Protein AF-A0A4V0YDF9-F1 (afdb_monomer)

Structure (mmCIF, N/CA/C/O backbone):
data_AF-A0A4V0YDF9-F1
#
_entry.id   AF-A0A4V0YDF9-F1
#
loop_
_atom_site.group_PDB
_atom_site.id
_atom_site.type_symbol
_atom_site.label_atom_id
_atom_site.label_alt_id
_atom_site.label_comp_id
_atom_site.label_asym_id
_atom_site.label_entity_id
_atom_site.label_seq_id
_atom_site.pdbx_PDB_ins_code
_atom_site.Cartn_x
_atom_site.Cartn_y
_atom_site.Cartn_z
_atom_site.occupancy
_atom_site.B_iso_or_equiv
_atom_site.auth_seq_id
_atom_site.auth_comp_id
_atom_site.auth_asym_id
_atom_site.auth_atom_id
_atom_site.pdbx_PDB_model_num
ATOM 1 N N . MET A 1 1 ? 5.593 -81.868 -46.118 1.00 45.75 1 MET A N 1
ATOM 2 C CA . MET A 1 1 ? 6.109 -80.521 -46.458 1.00 45.75 1 MET A CA 1
ATOM 3 C C . MET A 1 1 ? 5.433 -79.469 -45.565 1.00 45.75 1 MET A C 1
ATOM 5 O O . MET A 1 1 ? 4.626 -78.677 -46.017 1.00 45.75 1 MET A O 1
ATOM 9 N N . LYS A 1 2 ? 5.669 -79.544 -44.246 1.00 41.69 2 LYS A N 1
ATOM 10 C CA . LYS A 1 2 ? 4.949 -78.780 -43.198 1.00 41.69 2 LYS A CA 1
ATOM 11 C C . LYS A 1 2 ? 5.905 -78.122 -42.184 1.00 41.69 2 LYS A C 1
ATOM 13 O O . LYS A 1 2 ? 5.476 -77.666 -41.134 1.00 41.69 2 LYS A O 1
ATOM 18 N N . ILE A 1 3 ? 7.203 -78.079 -42.502 1.00 39.56 3 ILE A N 1
ATOM 19 C CA . ILE A 1 3 ? 8.271 -77.626 -41.590 1.00 39.56 3 ILE A CA 1
ATOM 20 C C . ILE A 1 3 ? 8.795 -76.225 -41.972 1.00 39.56 3 ILE A C 1
ATOM 22 O O . ILE A 1 3 ? 9.290 -75.508 -41.114 1.00 39.56 3 ILE A O 1
ATOM 26 N N . VAL A 1 4 ? 8.578 -75.758 -43.209 1.00 45.81 4 VAL A N 1
ATOM 27 C CA . VAL A 1 4 ? 9.052 -74.431 -43.665 1.00 45.81 4 VAL A CA 1
ATOM 28 C C . VAL A 1 4 ? 8.085 -73.288 -43.298 1.00 45.81 4 VAL A C 1
ATOM 30 O O . VAL A 1 4 ? 8.519 -72.169 -43.055 1.00 45.81 4 VAL A O 1
ATOM 33 N N . ALA A 1 5 ? 6.785 -73.564 -43.143 1.00 45.28 5 ALA A N 1
ATOM 34 C CA . ALA A 1 5 ? 5.787 -72.541 -42.797 1.00 45.28 5 ALA A CA 1
ATOM 35 C C . ALA A 1 5 ? 5.785 -72.140 -41.306 1.00 45.28 5 ALA A C 1
ATOM 37 O O . ALA A 1 5 ? 5.270 -71.083 -40.958 1.00 45.28 5 ALA A O 1
ATOM 38 N N . ARG A 1 6 ? 6.368 -72.954 -40.410 1.00 41.28 6 ARG A N 1
ATOM 39 C CA . ARG A 1 6 ? 6.375 -72.680 -38.959 1.00 41.28 6 ARG A CA 1
ATOM 40 C C . ARG A 1 6 ? 7.474 -71.693 -38.542 1.00 41.28 6 ARG A C 1
ATOM 42 O O . ARG A 1 6 ? 7.285 -70.989 -37.562 1.00 41.28 6 ARG A O 1
ATOM 49 N N . GLY A 1 7 ? 8.571 -71.607 -39.305 1.00 44.81 7 GLY A N 1
ATOM 50 C CA . GLY A 1 7 ? 9.709 -70.718 -39.019 1.00 44.81 7 GLY A CA 1
ATOM 51 C C . GLY A 1 7 ? 9.513 -69.258 -39.448 1.00 44.81 7 GLY A C 1
ATOM 52 O O . GLY A 1 7 ? 10.100 -68.359 -38.852 1.00 44.81 7 GLY A O 1
ATOM 53 N N . GLN A 1 8 ? 8.659 -68.991 -40.445 1.00 48.81 8 GLN A N 1
ATOM 54 C CA . GLN A 1 8 ? 8.366 -67.613 -40.868 1.00 48.81 8 GLN A CA 1
ATOM 55 C C . GLN A 1 8 ? 7.342 -66.916 -39.962 1.00 48.81 8 GLN A C 1
ATOM 57 O O . GLN A 1 8 ? 7.426 -65.707 -39.760 1.00 48.81 8 GLN A O 1
ATOM 62 N N . VAL A 1 9 ? 6.421 -67.675 -39.357 1.00 52.34 9 VAL A N 1
ATOM 63 C CA . VAL A 1 9 ? 5.428 -67.135 -38.412 1.00 52.34 9 VAL A CA 1
ATOM 64 C C . VAL A 1 9 ? 6.076 -66.788 -37.066 1.00 52.34 9 VAL A C 1
ATOM 66 O O . VAL A 1 9 ? 5.735 -65.768 -36.475 1.00 52.34 9 VAL A O 1
ATOM 69 N N . THR A 1 10 ? 7.065 -67.566 -36.610 1.00 55.06 10 THR A N 1
ATOM 70 C CA . THR A 1 10 ? 7.822 -67.262 -35.383 1.00 55.06 10 THR A CA 1
ATOM 71 C C . THR A 1 10 ? 8.711 -66.030 -35.543 1.00 55.06 10 THR A C 1
ATOM 73 O O . THR A 1 10 ? 8.698 -65.176 -34.667 1.00 55.06 10 THR A O 1
ATOM 76 N N . ALA A 1 11 ? 9.385 -65.857 -36.687 1.00 53.44 11 ALA A N 1
ATOM 77 C CA . ALA A 1 11 ? 10.222 -64.678 -36.937 1.00 53.44 11 ALA A CA 1
ATOM 78 C C . ALA A 1 11 ? 9.412 -63.370 -37.086 1.00 53.44 11 ALA A C 1
ATOM 80 O O . ALA A 1 11 ? 9.895 -62.297 -36.725 1.00 53.44 11 ALA A O 1
ATOM 81 N N . ALA A 1 12 ? 8.180 -63.440 -37.606 1.00 54.50 12 ALA A N 1
ATOM 82 C CA . ALA A 1 12 ? 7.286 -62.283 -37.705 1.00 54.50 12 ALA A CA 1
ATOM 83 C C . ALA A 1 12 ? 6.662 -61.906 -36.347 1.00 54.50 12 ALA A C 1
ATOM 85 O O . ALA A 1 12 ? 6.564 -60.722 -36.028 1.00 54.50 12 ALA A O 1
ATOM 86 N N . ALA A 1 13 ? 6.300 -62.899 -35.527 1.00 53.31 13 ALA A N 1
ATOM 87 C CA . ALA A 1 13 ? 5.787 -62.683 -34.174 1.00 53.31 13 ALA A CA 1
ATOM 88 C C . ALA A 1 13 ? 6.865 -62.131 -33.225 1.00 53.31 13 ALA A C 1
ATOM 90 O O . ALA A 1 13 ? 6.590 -61.238 -32.430 1.00 53.31 13 ALA A O 1
ATOM 91 N N . GLU A 1 14 ? 8.107 -62.601 -33.351 1.00 54.97 14 GLU A N 1
ATOM 92 C CA . GLU A 1 14 ? 9.237 -62.131 -32.544 1.00 54.97 14 GLU A CA 1
ATOM 93 C C . GLU A 1 14 ? 9.610 -60.678 -32.887 1.00 54.97 14 GLU A C 1
ATOM 95 O O . GLU A 1 14 ? 9.838 -59.871 -31.989 1.00 54.97 14 GLU A O 1
ATOM 100 N N . ARG A 1 15 ? 9.541 -60.286 -34.170 1.00 53.78 15 ARG A N 1
ATOM 101 C CA . ARG A 1 15 ? 9.704 -58.879 -34.586 1.00 53.78 15 ARG A CA 1
ATOM 102 C C . ARG A 1 15 ? 8.578 -57.983 -34.068 1.00 53.78 15 ARG A C 1
ATOM 104 O O . ARG A 1 15 ? 8.863 -56.890 -33.593 1.00 53.78 15 ARG A O 1
ATOM 111 N N . ALA A 1 16 ? 7.324 -58.435 -34.099 1.00 53.50 16 ALA A N 1
ATOM 112 C CA . ALA A 1 16 ? 6.196 -57.656 -33.580 1.00 53.50 16 ALA A CA 1
ATOM 113 C C . ALA A 1 16 ? 6.300 -57.424 -32.059 1.00 53.50 16 ALA A C 1
ATOM 115 O O . ALA A 1 16 ? 6.111 -56.303 -31.599 1.00 53.50 16 ALA A O 1
ATOM 116 N N . VAL A 1 17 ? 6.704 -58.444 -31.290 1.00 55.56 17 VAL A N 1
ATOM 117 C CA . VAL A 1 17 ? 6.891 -58.337 -29.830 1.00 55.56 17 VAL A CA 1
ATOM 118 C C . VAL A 1 17 ? 8.075 -57.437 -29.461 1.00 55.56 17 VAL A C 1
ATOM 120 O O . VAL A 1 17 ? 7.969 -56.671 -28.506 1.00 55.56 17 VAL A O 1
ATOM 123 N N . VAL A 1 18 ? 9.179 -57.467 -30.219 1.00 55.72 18 VAL A N 1
ATOM 124 C CA . VAL A 1 18 ? 10.308 -56.536 -30.013 1.00 55.72 18 VAL A CA 1
ATOM 125 C C . VAL A 1 18 ? 9.878 -55.093 -30.290 1.00 55.72 18 VAL A C 1
ATOM 127 O O . VAL A 1 18 ? 10.166 -54.214 -29.483 1.00 55.72 18 VAL A O 1
ATOM 130 N N . THR A 1 19 ? 9.100 -54.859 -31.351 1.00 54.47 19 THR A N 1
ATOM 131 C CA . THR A 1 19 ? 8.626 -53.506 -31.695 1.00 54.47 19 THR A CA 1
ATOM 132 C C . THR A 1 19 ? 7.633 -52.961 -30.655 1.00 54.47 19 THR A C 1
ATOM 134 O O . THR A 1 19 ? 7.666 -51.777 -30.334 1.00 54.47 19 THR A O 1
ATOM 137 N N . GLU A 1 20 ? 6.770 -53.808 -30.080 1.00 53.84 20 GLU A N 1
ATOM 138 C CA . GLU A 1 20 ? 5.829 -53.415 -29.016 1.00 53.84 20 GLU A CA 1
ATOM 139 C C . GLU A 1 20 ? 6.543 -53.172 -27.672 1.00 53.84 20 GLU A C 1
ATOM 141 O O . GLU A 1 20 ? 6.171 -52.266 -26.925 1.00 53.84 20 GLU A O 1
ATOM 146 N N . ARG A 1 21 ? 7.603 -53.941 -27.373 1.00 49.53 21 ARG A N 1
ATOM 147 C CA . ARG A 1 21 ? 8.426 -53.776 -26.165 1.00 49.53 21 ARG A CA 1
ATOM 148 C C . ARG A 1 21 ? 9.264 -52.498 -26.225 1.00 49.53 21 ARG A C 1
ATOM 150 O O . ARG A 1 21 ? 9.276 -51.761 -25.246 1.00 49.53 21 ARG A O 1
ATOM 157 N N . GLU A 1 22 ? 9.838 -52.167 -27.384 1.00 52.16 22 GLU A N 1
ATOM 158 C CA . GLU A 1 22 ? 10.494 -50.871 -27.622 1.00 52.16 22 GLU A CA 1
ATOM 1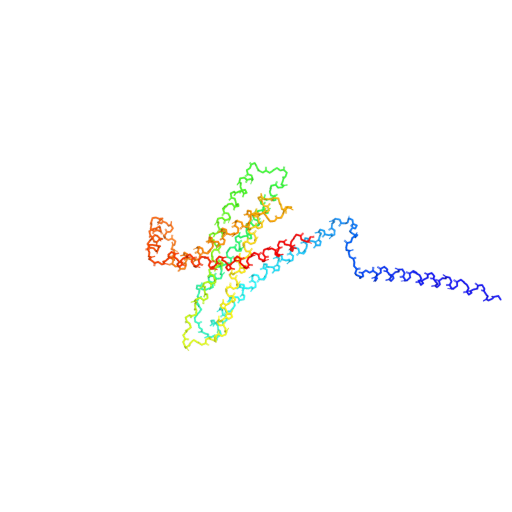59 C C . GLU A 1 22 ? 9.497 -49.702 -27.530 1.00 52.16 22 GLU A C 1
ATOM 161 O O . GLU A 1 22 ? 9.807 -48.652 -26.967 1.00 52.16 22 GLU A O 1
ATOM 166 N N . ARG A 1 23 ? 8.257 -49.887 -28.007 1.00 48.19 23 ARG A N 1
ATOM 167 C CA . ARG A 1 23 ? 7.196 -48.869 -27.908 1.00 48.19 23 ARG A CA 1
ATOM 168 C C . ARG A 1 23 ? 6.695 -48.683 -26.470 1.00 48.19 23 ARG A C 1
ATOM 170 O O . ARG A 1 23 ? 6.405 -47.558 -26.073 1.00 48.19 23 ARG A O 1
ATOM 177 N N . SER A 1 24 ? 6.633 -49.757 -25.680 1.00 42.62 24 SER A N 1
ATOM 178 C CA . SER A 1 24 ? 6.271 -49.726 -24.257 1.00 42.62 24 SER A CA 1
ATOM 179 C C . SER A 1 24 ? 7.393 -49.159 -23.379 1.00 42.62 24 SER A C 1
ATOM 181 O O . SER A 1 24 ? 7.102 -48.454 -22.415 1.00 42.62 24 SER A O 1
ATOM 183 N N . GLU A 1 25 ? 8.663 -49.416 -23.703 1.00 46.19 25 GLU A N 1
ATOM 184 C CA . GLU A 1 25 ? 9.816 -48.808 -23.023 1.00 46.19 25 GLU A CA 1
ATOM 185 C C . GLU A 1 25 ? 9.948 -47.313 -23.367 1.00 46.19 25 GLU A C 1
ATOM 187 O O . GLU A 1 25 ? 10.251 -46.515 -22.484 1.00 46.19 25 GLU A O 1
ATOM 192 N N . ALA A 1 26 ? 9.593 -46.896 -24.590 1.00 46.44 26 ALA A N 1
ATOM 193 C CA . ALA A 1 26 ? 9.522 -45.482 -24.972 1.00 46.44 26 ALA A CA 1
ATOM 194 C C . ALA A 1 26 ? 8.358 -44.709 -24.313 1.00 46.44 26 ALA A C 1
ATOM 196 O O . ALA A 1 26 ? 8.449 -43.494 -24.144 1.00 46.44 26 ALA A O 1
ATOM 197 N N . LEU A 1 27 ? 7.266 -45.389 -23.938 1.00 45.72 27 LEU A N 1
ATOM 198 C CA . LEU A 1 27 ? 6.090 -44.768 -23.306 1.00 45.72 27 LEU A CA 1
ATOM 199 C C . LEU A 1 27 ? 6.118 -44.812 -21.766 1.00 45.72 27 LEU A C 1
ATOM 201 O O . LEU A 1 27 ? 5.447 -43.995 -21.131 1.00 45.72 27 LEU A O 1
ATOM 205 N N . HIS A 1 28 ? 6.882 -45.725 -21.152 1.00 43.16 28 HIS A N 1
ATOM 206 C CA . HIS A 1 28 ? 6.908 -45.919 -19.691 1.00 43.16 28 HIS A CA 1
ATOM 207 C C . HIS A 1 28 ? 8.310 -45.928 -19.045 1.00 43.16 28 HIS A C 1
ATOM 209 O O . HIS A 1 28 ? 8.415 -46.034 -17.823 1.00 43.16 28 HIS A O 1
ATOM 215 N N . GLY A 1 29 ? 9.390 -45.740 -19.811 1.00 34.47 29 GLY A N 1
ATOM 216 C CA . GLY A 1 29 ? 10.753 -45.569 -19.297 1.00 34.47 29 GLY A CA 1
ATOM 217 C C . GLY A 1 29 ? 11.102 -44.107 -19.006 1.00 34.47 29 GLY A C 1
ATOM 218 O O . GLY A 1 29 ? 11.775 -43.460 -19.800 1.00 34.47 29 GLY A O 1
ATOM 219 N N . GLY A 1 30 ? 10.650 -43.577 -17.866 1.00 35.78 30 GLY A N 1
ATOM 220 C CA . GLY A 1 30 ? 10.979 -42.207 -17.451 1.00 35.78 30 GLY A CA 1
ATOM 221 C C . GLY A 1 30 ? 10.483 -41.824 -16.057 1.00 35.78 30 GLY A C 1
ATOM 222 O O . GLY A 1 30 ? 10.032 -40.703 -15.852 1.00 35.78 30 GLY A O 1
ATOM 223 N N . SER A 1 31 ? 10.511 -42.757 -15.105 1.00 46.56 31 SER A N 1
ATOM 224 C CA . SER A 1 31 ? 10.310 -42.469 -13.682 1.00 46.56 31 SER A CA 1
ATOM 225 C C . SER A 1 31 ? 11.678 -42.447 -12.998 1.00 46.56 31 SER A C 1
ATOM 227 O O . SER A 1 31 ? 12.393 -43.443 -13.027 1.00 46.56 31 SER A O 1
ATOM 229 N N . ASN A 1 32 ? 11.993 -41.305 -12.381 1.00 36.62 32 ASN A N 1
ATOM 230 C CA . ASN A 1 32 ? 13.190 -40.971 -11.598 1.00 36.62 32 ASN A CA 1
ATOM 231 C C . ASN A 1 32 ? 14.486 -40.699 -12.379 1.00 36.62 32 ASN A C 1
ATOM 233 O O . ASN A 1 32 ? 15.205 -41.610 -12.772 1.00 36.62 32 ASN A O 1
ATOM 237 N N . GLY A 1 33 ? 14.846 -39.413 -12.452 1.00 34.25 33 GLY A N 1
ATOM 238 C CA . GLY A 1 33 ? 16.207 -38.964 -12.749 1.00 34.25 33 GLY A CA 1
ATOM 239 C C . GLY A 1 33 ? 16.255 -37.855 -13.792 1.00 34.25 33 GLY A C 1
ATOM 240 O O . GLY A 1 33 ? 16.056 -38.120 -14.967 1.00 34.25 33 GLY A O 1
ATOM 241 N N . THR A 1 34 ? 16.523 -36.634 -13.319 1.00 33.44 34 THR A N 1
ATOM 242 C CA . THR A 1 34 ? 17.190 -35.534 -14.043 1.00 33.44 34 THR A CA 1
ATOM 243 C C . THR A 1 34 ? 16.656 -35.139 -15.433 1.00 33.44 34 THR A C 1
ATOM 245 O O . THR A 1 34 ? 16.888 -35.786 -16.451 1.00 33.44 34 THR A O 1
ATOM 248 N N . CYS A 1 35 ? 16.023 -33.959 -15.492 1.00 36.12 35 CYS A N 1
ATOM 249 C CA . CYS A 1 35 ? 15.840 -33.170 -16.715 1.00 36.12 35 CYS A CA 1
ATOM 250 C C . CYS A 1 35 ? 17.202 -32.752 -17.311 1.00 36.12 35 CYS A C 1
ATOM 252 O O . CYS A 1 35 ? 17.583 -31.596 -17.197 1.00 36.12 35 CYS A O 1
ATOM 254 N N . ASP A 1 36 ? 17.928 -33.669 -17.955 1.00 35.75 36 ASP A N 1
ATOM 255 C CA . ASP A 1 36 ? 19.234 -33.380 -18.580 1.00 35.75 36 ASP A CA 1
ATOM 256 C C . ASP A 1 36 ? 19.236 -33.517 -20.112 1.00 35.75 36 ASP A C 1
ATOM 258 O O . ASP A 1 36 ? 20.288 -33.544 -20.749 1.00 35.75 36 ASP A O 1
ATOM 262 N N . ARG A 1 37 ? 18.064 -33.555 -20.761 1.00 35.22 37 ARG A N 1
ATOM 263 C CA . ARG A 1 37 ? 17.978 -33.455 -22.231 1.00 35.22 37 ARG A CA 1
ATOM 264 C C . ARG A 1 37 ? 16.872 -32.515 -22.692 1.00 35.22 37 ARG A C 1
ATOM 266 O O . ARG A 1 37 ? 15.903 -32.925 -23.325 1.00 35.22 37 ARG A O 1
ATOM 273 N N . CYS A 1 38 ? 17.068 -31.225 -22.440 1.00 39.97 38 CYS A N 1
ATOM 274 C CA . CYS A 1 38 ? 16.453 -30.186 -23.259 1.00 39.97 38 CYS A CA 1
ATOM 275 C C . CYS A 1 38 ? 17.156 -30.158 -24.626 1.00 39.97 38 CYS A C 1
ATOM 277 O O . CYS A 1 38 ? 18.207 -29.546 -24.795 1.00 39.97 38 CYS A O 1
ATOM 279 N N . ILE A 1 39 ? 16.568 -30.834 -25.615 1.00 43.81 39 ILE A N 1
ATOM 280 C CA . ILE A 1 39 ? 16.753 -30.477 -27.029 1.00 43.81 39 ILE A CA 1
ATOM 281 C C . ILE A 1 39 ? 16.297 -29.009 -27.158 1.00 43.81 39 ILE A C 1
ATOM 283 O O . ILE A 1 39 ? 15.249 -28.684 -26.594 1.00 43.81 39 ILE A O 1
ATOM 287 N N . PRO A 1 40 ? 17.035 -28.104 -27.833 1.00 44.78 40 PRO A N 1
ATOM 288 C CA . PRO A 1 40 ? 16.756 -26.673 -27.797 1.00 44.78 40 PRO A CA 1
ATOM 289 C C . PRO A 1 40 ? 15.535 -26.343 -28.662 1.00 44.78 40 PRO A C 1
ATOM 291 O O . PRO A 1 40 ? 15.634 -25.794 -29.753 1.00 44.78 40 PRO A O 1
ATOM 294 N N . LEU A 1 41 ? 14.346 -26.649 -28.153 1.00 46.56 41 LEU A N 1
ATOM 295 C CA . LEU A 1 41 ? 13.131 -25.921 -28.480 1.00 46.56 41 LEU A CA 1
ATOM 296 C C . LEU A 1 41 ? 13.053 -24.758 -27.494 1.00 46.56 41 LEU A C 1
ATOM 298 O O . LEU A 1 41 ? 12.227 -24.761 -26.581 1.00 46.56 41 LEU A O 1
ATOM 302 N N . ASN A 1 42 ? 13.925 -23.760 -27.678 1.00 51.06 42 ASN A N 1
ATOM 303 C CA . ASN A 1 42 ? 13.970 -22.540 -26.859 1.00 51.06 42 ASN A CA 1
ATOM 304 C C . ASN A 1 42 ? 12.582 -21.875 -26.713 1.00 51.06 42 ASN A C 1
ATOM 306 O O . ASN A 1 42 ? 12.338 -21.170 -25.741 1.00 51.06 42 ASN A O 1
ATOM 310 N N . GLY A 1 43 ? 11.640 -22.150 -27.626 1.00 50.97 43 GLY A N 1
ATOM 311 C CA . GLY A 1 43 ? 10.256 -21.679 -27.551 1.00 50.97 43 GLY A CA 1
ATOM 312 C C . GLY A 1 43 ? 9.321 -22.442 -26.598 1.00 50.97 43 GLY A C 1
ATOM 313 O O . GLY A 1 43 ? 8.446 -21.814 -26.014 1.00 50.97 43 GLY A O 1
ATOM 314 N N . CYS A 1 44 ? 9.469 -23.759 -26.393 1.00 49.50 44 CYS A N 1
ATOM 315 C CA . CYS A 1 44 ? 8.521 -24.527 -25.559 1.00 49.50 44 CYS A CA 1
ATOM 316 C C . CYS A 1 44 ? 8.749 -24.308 -24.058 1.00 49.50 44 CYS A C 1
ATOM 318 O O . CYS A 1 44 ? 7.789 -24.123 -23.309 1.00 49.50 44 CYS A O 1
ATOM 320 N N . CYS A 1 45 ? 10.013 -24.275 -23.624 1.00 53.91 45 CYS A N 1
ATOM 321 C CA . CYS A 1 45 ? 10.353 -24.022 -22.223 1.00 53.91 45 CYS A CA 1
ATOM 322 C C . CYS A 1 45 ? 9.959 -22.586 -21.829 1.00 53.91 45 CYS A C 1
ATOM 324 O O . CYS A 1 45 ? 9.222 -22.398 -20.862 1.00 53.91 45 CYS A O 1
ATOM 326 N N . ALA A 1 46 ? 10.305 -21.598 -22.665 1.00 57.12 46 ALA A N 1
ATOM 327 C CA . ALA A 1 46 ? 9.957 -20.190 -22.462 1.00 57.12 46 ALA A CA 1
ATOM 328 C C . ALA A 1 46 ? 8.439 -19.906 -22.518 1.00 57.12 46 ALA A C 1
ATOM 330 O O . ALA A 1 46 ? 7.932 -19.087 -21.754 1.00 57.12 46 ALA A O 1
ATOM 331 N N . ALA A 1 47 ? 7.677 -20.599 -23.374 1.00 60.19 47 ALA A N 1
ATOM 332 C CA . ALA A 1 47 ? 6.218 -20.460 -23.402 1.00 60.19 47 ALA A CA 1
ATOM 333 C C . ALA A 1 47 ? 5.562 -21.006 -22.121 1.00 60.19 47 ALA A C 1
ATOM 335 O O . ALA A 1 47 ? 4.636 -20.394 -21.584 1.00 60.19 47 ALA A O 1
ATOM 336 N N . SER A 1 48 ? 6.064 -22.133 -21.601 1.00 61.50 48 SER A N 1
ATOM 337 C CA . SER A 1 48 ? 5.573 -22.724 -20.350 1.00 61.50 48 SER A CA 1
ATOM 338 C C . SER A 1 48 ? 5.899 -21.857 -19.124 1.00 61.50 48 SER A C 1
ATOM 340 O O . SER A 1 48 ? 5.057 -21.696 -18.240 1.00 61.50 48 SER A O 1
ATOM 342 N N . ALA A 1 49 ? 7.077 -21.232 -19.116 1.00 63.28 49 ALA A N 1
ATOM 343 C CA . ALA A 1 49 ? 7.541 -20.275 -18.119 1.00 63.28 49 ALA A CA 1
ATOM 344 C C . ALA A 1 49 ? 6.635 -19.044 -18.018 1.00 63.28 49 ALA A C 1
ATOM 346 O O . ALA A 1 49 ? 6.086 -18.723 -16.960 1.00 63.28 49 ALA A O 1
ATOM 347 N N . HIS A 1 50 ? 6.420 -18.399 -19.166 1.00 67.19 50 HIS A N 1
ATOM 348 C CA . HIS A 1 50 ? 5.624 -17.188 -19.290 1.00 67.19 50 HIS A CA 1
ATOM 349 C C . HIS A 1 50 ? 4.166 -17.422 -18.872 1.00 67.19 50 HIS A C 1
ATOM 351 O O . HIS A 1 50 ? 3.591 -16.623 -18.132 1.00 67.19 50 HIS A O 1
ATOM 357 N N . TYR A 1 51 ? 3.581 -18.556 -19.272 1.00 74.38 51 TYR A N 1
ATOM 358 C CA . TYR A 1 51 ? 2.219 -18.923 -18.881 1.00 74.38 51 TYR A CA 1
ATOM 359 C C . TYR A 1 51 ? 2.083 -19.122 -17.362 1.00 74.38 51 TYR A C 1
ATOM 361 O O . TYR A 1 51 ? 1.130 -18.636 -16.754 1.00 74.38 51 TYR A O 1
ATOM 369 N N . ARG A 1 52 ? 3.054 -19.780 -16.712 1.00 75.69 52 ARG A N 1
ATOM 370 C CA . ARG A 1 52 ? 3.038 -19.985 -15.251 1.00 75.69 52 ARG A CA 1
ATOM 371 C C . ARG A 1 52 ? 3.150 -18.668 -14.486 1.00 75.69 52 ARG A C 1
ATOM 373 O O . ARG A 1 52 ? 2.380 -18.457 -13.550 1.00 75.69 52 ARG A O 1
ATOM 380 N N . GLY A 1 53 ? 4.046 -17.774 -14.906 1.00 78.69 53 GLY A N 1
ATOM 381 C CA . GLY A 1 53 ? 4.187 -16.450 -14.296 1.00 78.69 53 GLY A CA 1
ATOM 382 C C . GLY A 1 53 ? 2.897 -15.629 -14.383 1.00 78.69 53 GLY A C 1
ATOM 383 O O . GLY A 1 53 ? 2.438 -15.084 -13.378 1.00 78.69 53 GLY A O 1
ATOM 384 N N . GLN A 1 54 ? 2.246 -15.623 -15.552 1.00 80.81 54 GLN A N 1
ATOM 385 C CA . GLN A 1 54 ? 0.957 -14.950 -15.740 1.00 80.81 54 GLN A CA 1
ATOM 386 C C . GLN A 1 54 ? -0.137 -15.508 -14.822 1.00 80.81 54 GLN A C 1
ATOM 388 O O . GLN A 1 54 ? -0.861 -14.735 -14.194 1.00 80.81 54 GLN A O 1
ATOM 393 N N . VAL A 1 55 ? -0.235 -16.835 -14.692 1.00 86.31 55 VAL A N 1
ATOM 394 C CA . VAL A 1 55 ? -1.226 -17.475 -13.813 1.00 86.31 55 VAL A CA 1
ATOM 395 C C . VAL A 1 55 ? -1.021 -17.072 -12.352 1.00 86.31 55 VAL A C 1
ATOM 397 O O . VAL A 1 55 ? -1.998 -16.769 -11.672 1.00 86.31 55 VAL A O 1
ATOM 400 N N . ILE A 1 56 ? 0.225 -17.014 -11.870 1.00 87.00 56 ILE A N 1
ATOM 401 C CA . ILE A 1 56 ? 0.529 -16.626 -10.483 1.00 87.00 56 ILE A CA 1
ATOM 402 C C . ILE A 1 56 ? 0.110 -15.178 -10.215 1.00 87.00 56 ILE A C 1
ATOM 404 O O . ILE A 1 56 ? -0.545 -14.908 -9.209 1.00 87.00 56 ILE A O 1
ATOM 408 N N . ILE A 1 57 ? 0.441 -14.254 -11.121 1.00 87.19 57 ILE A N 1
ATOM 409 C CA . ILE A 1 57 ? 0.089 -12.834 -10.973 1.00 87.19 57 ILE A CA 1
ATOM 410 C C . ILE A 1 57 ? -1.434 -12.656 -10.973 1.00 87.19 57 ILE A C 1
ATOM 412 O O . ILE A 1 57 ? -1.978 -11.971 -10.104 1.00 87.19 57 ILE A O 1
ATOM 416 N N . ILE A 1 58 ? -2.134 -13.307 -11.908 1.00 90.19 58 ILE A N 1
ATOM 417 C CA . ILE A 1 58 ? -3.599 -13.252 -11.996 1.00 90.19 58 ILE A CA 1
ATOM 418 C C . ILE A 1 58 ? -4.232 -13.838 -10.732 1.00 90.19 58 ILE A C 1
ATOM 420 O O . ILE A 1 58 ? -5.146 -13.234 -10.173 1.00 90.19 58 ILE A O 1
ATOM 424 N N . ALA A 1 59 ? -3.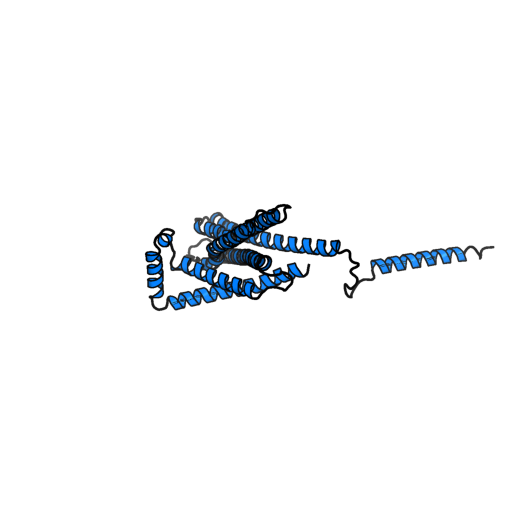735 -14.979 -10.249 1.00 91.31 59 ALA A N 1
ATOM 425 C CA . ALA A 1 59 ? -4.232 -15.611 -9.033 1.00 91.31 59 ALA A CA 1
ATOM 426 C C . ALA A 1 59 ? -4.020 -14.723 -7.797 1.00 91.31 59 ALA A C 1
ATOM 428 O O . ALA A 1 59 ? -4.942 -14.571 -6.998 1.00 91.31 59 ALA A O 1
ATOM 429 N N . ALA A 1 60 ? -2.849 -14.092 -7.658 1.00 91.19 60 ALA A N 1
ATOM 430 C CA . ALA A 1 60 ? -2.564 -13.168 -6.563 1.00 91.19 60 ALA A CA 1
ATOM 431 C C . ALA A 1 60 ? -3.502 -11.951 -6.591 1.00 91.19 60 ALA A C 1
ATOM 433 O O . ALA A 1 60 ? -4.116 -11.618 -5.577 1.00 91.19 60 ALA A O 1
ATOM 434 N N . PHE A 1 61 ? -3.678 -11.325 -7.758 1.00 93.81 61 PHE A N 1
ATOM 435 C CA . PHE A 1 61 ? -4.596 -10.196 -7.914 1.00 93.81 61 PHE A CA 1
ATOM 436 C C . PHE A 1 61 ? -6.049 -10.596 -7.622 1.00 93.81 61 PHE A C 1
ATOM 438 O O . PHE A 1 61 ? -6.742 -9.916 -6.863 1.00 93.81 61 PHE A O 1
ATOM 445 N N . ALA A 1 62 ? -6.502 -11.731 -8.163 1.00 94.62 62 ALA A N 1
ATOM 446 C CA . ALA A 1 62 ? -7.840 -12.259 -7.916 1.00 94.62 62 ALA A CA 1
ATOM 447 C C . ALA A 1 62 ? -8.070 -12.548 -6.427 1.00 94.62 62 ALA A C 1
ATOM 449 O O . ALA A 1 62 ? -9.113 -12.176 -5.894 1.00 94.62 62 ALA A O 1
ATOM 450 N N . ALA A 1 63 ? -7.094 -13.141 -5.735 1.00 94.56 63 ALA A N 1
ATOM 451 C CA . ALA A 1 63 ? -7.174 -13.396 -4.300 1.00 94.56 63 ALA A CA 1
ATOM 452 C C . ALA A 1 63 ? -7.337 -12.097 -3.495 1.00 94.56 63 ALA A C 1
ATOM 454 O O . ALA A 1 63 ? -8.186 -12.031 -2.607 1.00 94.56 63 ALA A O 1
ATOM 455 N N . VAL A 1 64 ? -6.588 -11.042 -3.836 1.00 95.31 64 VAL A N 1
ATOM 456 C CA . VAL A 1 64 ? -6.716 -9.729 -3.185 1.00 95.31 64 VAL A CA 1
ATOM 457 C C . VAL A 1 64 ? -8.092 -9.112 -3.432 1.00 95.31 64 VAL A C 1
ATOM 459 O O . VAL A 1 64 ? -8.738 -8.653 -2.488 1.00 95.31 64 VAL A O 1
ATOM 462 N N . VAL A 1 65 ? -8.585 -9.130 -4.673 1.00 95.38 65 VAL A N 1
ATOM 463 C CA . VAL A 1 65 ? -9.925 -8.614 -4.999 1.00 95.38 65 VAL A CA 1
ATOM 464 C C . VAL A 1 65 ? -11.002 -9.387 -4.238 1.00 95.38 65 VAL A C 1
ATOM 466 O O . VAL A 1 65 ? -11.851 -8.772 -3.593 1.00 95.38 65 VAL A O 1
ATOM 469 N N . LEU A 1 66 ? -10.942 -10.720 -4.246 1.00 96.12 66 LEU A N 1
ATOM 470 C CA . LEU A 1 66 ? -11.886 -11.574 -3.524 1.00 96.12 66 LEU A CA 1
ATOM 471 C C . LEU A 1 66 ? -11.866 -11.302 -2.019 1.00 96.12 66 LEU A C 1
ATOM 473 O O . LEU A 1 66 ? -12.926 -11.255 -1.403 1.00 96.12 66 LEU A O 1
ATOM 477 N N . LEU A 1 67 ? -10.692 -11.064 -1.433 1.00 95.06 67 LEU A N 1
ATOM 478 C CA . LEU A 1 67 ? -10.564 -10.753 -0.012 1.00 95.06 67 LEU A CA 1
ATOM 479 C C . LEU A 1 67 ? -11.197 -9.397 0.346 1.00 95.06 67 LEU A C 1
ATOM 481 O O . LEU A 1 67 ? -11.881 -9.293 1.363 1.00 95.06 67 LEU A O 1
ATOM 485 N N . ASN A 1 68 ? -11.045 -8.377 -0.507 1.00 95.12 68 ASN A N 1
ATOM 486 C CA . ASN A 1 68 ? -11.717 -7.081 -0.329 1.00 95.12 68 ASN A CA 1
ATOM 487 C C . ASN A 1 68 ? -13.240 -7.196 -0.501 1.00 95.12 68 ASN A C 1
ATOM 489 O O . ASN A 1 68 ? -13.995 -6.618 0.283 1.00 95.12 68 ASN A O 1
ATOM 493 N N . VAL A 1 69 ? -13.700 -7.964 -1.496 1.00 95.81 69 VAL A N 1
ATOM 494 C CA . VAL A 1 69 ? -15.130 -8.241 -1.698 1.00 95.81 69 VAL A CA 1
ATOM 495 C C . VAL A 1 69 ? -15.697 -8.975 -0.488 1.00 95.81 69 VAL A C 1
ATOM 497 O O . VAL A 1 69 ? -16.735 -8.578 0.031 1.00 95.81 69 VAL A O 1
ATOM 500 N N . TYR A 1 70 ? -14.999 -9.993 0.014 1.00 95.81 70 TYR A N 1
ATOM 501 C CA . TYR A 1 70 ? -15.412 -10.738 1.196 1.00 95.81 70 TYR A CA 1
ATOM 502 C C . TYR A 1 70 ? -15.491 -9.838 2.440 1.00 95.81 70 TYR A C 1
ATOM 504 O O . TYR A 1 70 ? -16.503 -9.862 3.140 1.00 95.81 70 TYR A O 1
ATOM 512 N N . ALA A 1 71 ? -14.502 -8.963 2.662 1.00 92.88 71 ALA A N 1
ATOM 513 C CA . ALA A 1 71 ? -14.543 -7.967 3.736 1.00 92.88 71 ALA A CA 1
ATOM 514 C C . ALA A 1 71 ? -15.777 -7.049 3.629 1.00 92.88 71 ALA A C 1
ATOM 516 O O . ALA A 1 71 ? -16.500 -6.858 4.608 1.00 92.88 71 ALA A O 1
ATOM 517 N N . ALA A 1 72 ? -16.061 -6.519 2.435 1.00 92.38 72 ALA A N 1
ATOM 518 C CA . ALA A 1 72 ? -17.223 -5.662 2.195 1.00 92.38 72 ALA A CA 1
ATOM 519 C C . ALA A 1 72 ? -18.555 -6.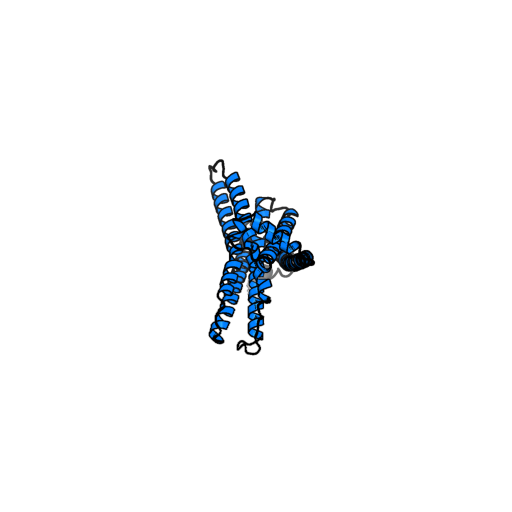407 2.393 1.00 92.38 72 ALA A C 1
ATOM 521 O O . ALA A 1 72 ? -19.489 -5.862 2.987 1.00 92.38 72 ALA A O 1
ATOM 522 N N . VAL A 1 73 ? -18.630 -7.664 1.944 1.00 93.56 73 VAL A N 1
ATOM 523 C CA . VAL A 1 73 ? -19.798 -8.533 2.127 1.00 93.56 73 VAL A CA 1
ATOM 524 C C . VAL A 1 73 ? -20.054 -8.786 3.608 1.00 93.56 73 VAL A C 1
ATOM 526 O O . VAL A 1 73 ? -21.197 -8.653 4.032 1.00 93.56 73 VAL A O 1
ATOM 529 N N . LEU A 1 74 ? -19.032 -9.074 4.421 1.00 91.56 74 LEU A N 1
ATOM 530 C CA . LEU A 1 74 ? -19.218 -9.273 5.864 1.00 91.56 74 LEU A CA 1
ATOM 531 C C . LEU A 1 74 ? -19.769 -8.017 6.555 1.00 91.56 74 LEU A C 1
ATOM 533 O O . LEU A 1 74 ? -20.700 -8.125 7.350 1.00 91.56 74 LEU A O 1
ATOM 537 N N . ILE A 1 75 ? -19.286 -6.824 6.190 1.00 89.00 75 ILE A N 1
ATOM 538 C CA . ILE A 1 75 ? -19.808 -5.552 6.724 1.00 89.00 75 ILE A CA 1
ATOM 539 C C . ILE A 1 75 ? -21.273 -5.343 6.326 1.00 89.00 75 ILE A C 1
ATOM 541 O O . ILE A 1 75 ? -22.091 -4.913 7.144 1.00 89.00 75 ILE A O 1
ATOM 545 N N . ALA A 1 76 ? -21.623 -5.642 5.073 1.00 89.62 76 ALA A N 1
ATOM 546 C CA . ALA A 1 76 ? -22.999 -5.545 4.596 1.00 89.62 76 ALA A CA 1
ATOM 547 C C . ALA A 1 76 ? -23.911 -6.568 5.290 1.00 89.62 76 ALA A C 1
ATOM 549 O O . ALA A 1 76 ? -24.989 -6.208 5.760 1.00 89.62 76 ALA A O 1
ATOM 550 N N . LEU A 1 77 ? -23.462 -7.820 5.424 1.00 90.56 77 LEU A N 1
ATOM 551 C CA . LEU A 1 77 ? -24.181 -8.878 6.132 1.00 90.56 77 LEU A CA 1
ATOM 552 C C . LEU A 1 77 ? -24.405 -8.519 7.600 1.00 90.56 77 LEU A C 1
ATOM 554 O O . LEU A 1 77 ? -25.504 -8.743 8.099 1.00 90.56 77 LEU A O 1
ATOM 558 N N . ARG A 1 78 ? -23.427 -7.893 8.269 1.00 89.12 78 ARG A N 1
ATOM 559 C CA . ARG A 1 78 ? -23.592 -7.395 9.642 1.00 89.12 78 ARG A CA 1
ATOM 560 C C . ARG A 1 78 ? -24.791 -6.460 9.754 1.00 89.12 78 ARG A C 1
ATOM 562 O O . ARG A 1 78 ? -25.637 -6.641 10.625 1.00 89.12 78 ARG A O 1
ATOM 569 N N . ALA A 1 79 ? -24.876 -5.483 8.852 1.00 87.31 79 ALA A N 1
ATOM 570 C CA . ALA A 1 79 ? -25.956 -4.503 8.842 1.00 87.31 79 ALA A CA 1
ATOM 571 C C . ALA A 1 79 ? -27.313 -5.122 8.462 1.00 87.31 79 ALA A C 1
ATOM 573 O O . ALA A 1 79 ? -28.333 -4.785 9.058 1.00 87.31 79 ALA A O 1
ATOM 574 N N . LEU A 1 80 ? -27.331 -6.046 7.496 1.00 89.00 80 LEU A N 1
ATOM 575 C CA . LEU A 1 80 ? -28.558 -6.662 6.981 1.00 89.00 80 LEU A CA 1
ATOM 576 C C . LEU A 1 80 ? -29.155 -7.700 7.940 1.00 89.00 80 LEU A C 1
ATOM 578 O O . LEU A 1 80 ? -30.352 -7.660 8.219 1.00 89.00 80 LEU A O 1
ATOM 582 N N . VAL A 1 81 ? -28.333 -8.623 8.448 1.00 90.69 81 VAL 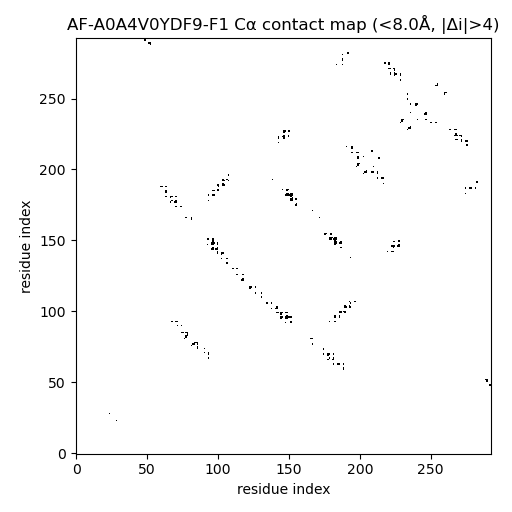A N 1
ATOM 583 C CA . VAL A 1 81 ? -28.787 -9.760 9.267 1.00 90.69 81 VAL A CA 1
ATOM 584 C C . VAL A 1 81 ? -29.175 -9.301 10.667 1.00 90.69 81 VAL A C 1
ATOM 586 O O . VAL A 1 81 ? -30.250 -9.644 11.154 1.00 90.69 81 VAL A O 1
ATOM 589 N N . TYR A 1 82 ? -28.334 -8.480 11.298 1.00 86.88 82 TYR A N 1
ATOM 590 C CA . TYR A 1 82 ? -28.542 -8.034 12.678 1.00 86.88 82 TYR A CA 1
ATOM 591 C C . TYR A 1 82 ? -29.274 -6.690 12.771 1.00 86.88 82 TYR A C 1
ATOM 593 O O . TYR A 1 82 ? -29.484 -6.182 13.869 1.00 86.88 82 TYR A O 1
ATOM 601 N N . ARG A 1 83 ? -29.682 -6.117 11.624 1.00 85.06 83 ARG A N 1
ATOM 602 C CA . ARG A 1 83 ? -30.429 -4.849 11.505 1.00 85.06 83 ARG A CA 1
ATOM 603 C C . ARG A 1 83 ? -29.783 -3.676 12.251 1.00 85.06 83 ARG A C 1
ATOM 605 O O . ARG A 1 83 ? -30.469 -2.765 12.711 1.00 85.06 83 ARG A O 1
ATOM 612 N N . VAL A 1 84 ? -28.457 -3.691 12.355 1.00 82.69 84 VAL A N 1
ATOM 613 C CA . VAL A 1 84 ? -27.669 -2.605 12.946 1.00 82.69 84 VAL A CA 1
ATOM 614 C C . VAL A 1 84 ? -27.318 -1.564 11.879 1.00 82.69 84 VAL A C 1
ATOM 616 O O . VAL A 1 84 ? -27.125 -1.917 10.711 1.00 82.69 84 VAL A O 1
ATOM 619 N N . PRO A 1 85 ? -27.218 -0.269 12.232 1.00 77.50 85 PRO A N 1
ATOM 620 C CA . PRO A 1 85 ? -26.866 0.764 11.267 1.00 77.50 85 PRO A CA 1
ATOM 621 C C . PRO A 1 85 ? -25.475 0.510 10.676 1.00 77.50 85 PRO A C 1
ATOM 623 O O . PRO A 1 85 ? -24.500 0.265 11.388 1.00 77.50 85 PRO A O 1
ATOM 626 N N . MET A 1 86 ? -25.379 0.603 9.350 1.00 71.88 86 MET A N 1
ATOM 627 C CA . MET A 1 86 ? -24.120 0.422 8.637 1.00 71.88 86 MET A CA 1
ATOM 628 C C . MET A 1 86 ? -23.186 1.615 8.871 1.00 71.88 86 MET A C 1
ATOM 630 O O . MET A 1 86 ? -23.507 2.751 8.507 1.00 71.88 86 MET A O 1
ATOM 634 N N . TYR A 1 87 ? -21.997 1.364 9.422 1.00 72.44 87 TYR A N 1
ATOM 635 C CA . TYR A 1 87 ? -20.975 2.396 9.585 1.00 72.44 87 TYR A CA 1
ATOM 636 C C . TYR A 1 87 ? -20.309 2.705 8.235 1.00 72.44 87 TYR A C 1
ATOM 638 O O . TYR A 1 87 ? -19.338 2.071 7.829 1.00 72.44 87 TYR A O 1
ATOM 646 N N . ARG A 1 88 ? -20.856 3.694 7.517 1.00 77.56 88 ARG A N 1
ATOM 647 C CA . ARG A 1 88 ? -20.409 4.108 6.172 1.00 77.56 88 ARG A CA 1
ATOM 648 C C . ARG A 1 88 ? -18.897 4.375 6.041 1.00 77.56 88 ARG A C 1
ATOM 650 O O . ARG A 1 88 ? -18.345 3.977 5.016 1.00 77.56 88 ARG A O 1
ATOM 657 N N . PRO A 1 89 ? -18.200 4.986 7.024 1.00 80.81 89 PRO A N 1
ATOM 658 C CA . PRO A 1 89 ? -16.756 5.210 6.915 1.00 80.81 89 PRO A CA 1
ATOM 659 C C . PRO A 1 89 ? -15.939 3.916 6.784 1.00 80.81 89 PRO A C 1
ATOM 661 O O . PRO A 1 89 ? -14.872 3.931 6.183 1.00 80.81 89 PRO A O 1
ATOM 664 N N . MET A 1 90 ? -16.454 2.781 7.264 1.00 78.00 90 MET A N 1
ATOM 665 C CA . MET A 1 90 ? -15.766 1.489 7.172 1.00 78.00 90 MET A CA 1
ATOM 666 C C . MET A 1 90 ? -15.655 0.987 5.728 1.00 78.00 90 MET A C 1
ATOM 668 O O . MET A 1 90 ? -14.607 0.495 5.317 1.00 78.00 90 MET A O 1
ATOM 672 N N . LEU A 1 91 ? -16.717 1.158 4.933 1.00 83.44 91 LEU A N 1
ATOM 673 C CA . LEU A 1 91 ? -16.683 0.833 3.506 1.00 83.44 91 LEU A CA 1
ATOM 674 C C . LEU A 1 91 ? -15.720 1.748 2.753 1.00 83.44 91 LEU A C 1
ATOM 676 O O . LEU A 1 91 ? -14.984 1.286 1.884 1.00 83.44 91 LEU A O 1
ATOM 680 N N . LEU A 1 92 ? -15.706 3.038 3.105 1.00 87.06 92 LEU A N 1
ATOM 681 C CA . LEU A 1 92 ? -14.769 3.988 2.517 1.00 87.06 92 LEU A CA 1
ATOM 682 C C . LEU A 1 92 ? -13.323 3.579 2.812 1.00 87.06 92 LEU A C 1
ATOM 684 O O . LEU A 1 92 ? -12.496 3.646 1.912 1.00 87.06 92 LEU A O 1
ATOM 688 N N . ASN A 1 93 ? -13.033 3.094 4.023 1.00 89.50 93 ASN A N 1
ATOM 689 C CA . ASN A 1 93 ? -11.705 2.600 4.381 1.00 89.50 93 ASN A CA 1
ATOM 690 C C . ASN A 1 93 ? -11.290 1.388 3.531 1.00 89.50 93 ASN A C 1
ATOM 692 O O . ASN A 1 93 ? -10.138 1.331 3.113 1.00 89.50 93 ASN A O 1
ATOM 696 N N . ILE A 1 94 ? -12.205 0.467 3.194 1.00 89.81 94 ILE A N 1
ATOM 697 C CA . ILE A 1 94 ? -11.903 -0.631 2.251 1.00 89.81 94 ILE A CA 1
ATOM 698 C C . ILE A 1 94 ? -11.555 -0.073 0.873 1.00 89.81 94 ILE A C 1
ATOM 700 O O . ILE A 1 94 ? -10.508 -0.409 0.324 1.00 89.81 94 ILE A O 1
ATOM 704 N N . VAL A 1 95 ? -12.395 0.809 0.326 1.00 92.25 95 VAL A N 1
ATOM 705 C CA . VAL A 1 95 ? -12.152 1.407 -0.997 1.00 92.25 95 VAL A CA 1
ATOM 706 C C . VAL A 1 95 ? -10.815 2.149 -1.013 1.00 92.25 95 VAL A C 1
ATOM 708 O O . VAL A 1 95 ? -10.010 1.959 -1.922 1.00 92.25 95 VAL A O 1
ATOM 711 N N . LEU A 1 96 ? -10.540 2.939 0.024 1.00 91.81 96 LEU A N 1
ATOM 712 C CA . LEU A 1 96 ? -9.311 3.711 0.155 1.00 91.81 96 LEU A CA 1
ATOM 713 C C . LEU A 1 96 ? -8.078 2.811 0.327 1.00 91.81 96 LEU A C 1
ATOM 715 O O . LEU A 1 96 ? -7.015 3.123 -0.204 1.00 91.81 96 LEU A O 1
ATOM 719 N N . SER A 1 97 ? -8.225 1.667 1.003 1.00 94.50 97 SER A N 1
ATOM 720 C CA . SER A 1 97 ? -7.165 0.662 1.143 1.00 94.50 97 SER A CA 1
ATOM 721 C C . SER A 1 97 ? -6.782 -0.000 -0.183 1.00 94.50 97 SER A C 1
ATOM 723 O O . SER A 1 97 ? -5.660 -0.482 -0.315 1.00 94.50 97 SER A O 1
ATOM 725 N N . PHE A 1 98 ? -7.689 -0.013 -1.167 1.00 95.50 98 PHE A N 1
ATOM 726 C CA . PHE A 1 98 ? -7.455 -0.594 -2.489 1.00 95.50 98 PHE A CA 1
ATOM 727 C C . PHE A 1 98 ? -6.815 0.404 -3.472 1.00 95.50 98 PHE A C 1
ATOM 729 O O . PHE A 1 98 ? -6.225 0.001 -4.473 1.00 95.50 98 PHE A O 1
ATOM 736 N N . VAL A 1 99 ? -6.859 1.711 -3.179 1.00 96.12 99 VAL A N 1
ATOM 737 C CA . VAL A 1 99 ? -6.268 2.763 -4.031 1.00 96.12 99 VAL A CA 1
ATOM 738 C C . VAL A 1 99 ? -4.785 2.520 -4.352 1.00 96.12 99 VAL A C 1
ATOM 740 O O . VAL A 1 99 ? -4.435 2.632 -5.526 1.00 96.12 99 VAL A O 1
ATOM 743 N N . PRO A 1 100 ? -3.903 2.133 -3.406 1.00 96.44 100 PRO A N 1
ATOM 744 C CA . PRO A 1 100 ? -2.502 1.834 -3.717 1.00 96.44 100 PRO A CA 1
ATOM 745 C C . PRO A 1 100 ? -2.335 0.725 -4.758 1.00 96.44 100 PRO A C 1
ATOM 747 O O . PRO A 1 100 ? -1.437 0.806 -5.592 1.00 96.44 100 PRO A O 1
ATOM 750 N N . VAL A 1 101 ? -3.211 -0.286 -4.749 1.00 96.62 101 VAL A N 1
ATOM 751 C CA . VAL A 1 101 ? -3.208 -1.365 -5.750 1.00 96.62 101 VAL A CA 1
ATOM 752 C C . VAL A 1 101 ? -3.560 -0.803 -7.123 1.00 96.62 101 VAL A C 1
ATOM 754 O O . VAL A 1 101 ? -2.848 -1.061 -8.089 1.00 96.62 101 VAL A O 1
ATOM 757 N N . VAL A 1 102 ? -4.609 0.020 -7.211 1.00 96.50 102 VAL A N 1
ATOM 758 C CA . VAL A 1 102 ? -5.011 0.670 -8.469 1.00 96.50 102 VAL A CA 1
ATOM 759 C C . VAL A 1 102 ? -3.893 1.562 -9.008 1.00 96.50 102 VAL A C 1
ATOM 761 O O . VAL A 1 102 ? -3.552 1.462 -10.183 1.00 96.50 102 VAL A O 1
ATOM 764 N N . VAL A 1 103 ? -3.282 2.396 -8.161 1.00 96.38 103 VAL A N 1
ATOM 765 C CA . VAL A 1 103 ? -2.176 3.279 -8.564 1.00 96.38 103 VAL A CA 1
ATOM 766 C C . VAL A 1 103 ? -0.970 2.469 -9.048 1.00 96.38 103 VAL A C 1
ATOM 768 O O . VAL A 1 103 ? -0.385 2.822 -10.069 1.00 96.38 103 VAL A O 1
ATOM 771 N N . ALA A 1 104 ? -0.630 1.359 -8.384 1.00 96.44 104 ALA A N 1
ATOM 772 C CA . ALA A 1 104 ? 0.454 0.477 -8.816 1.00 96.44 104 ALA A CA 1
ATOM 773 C C . ALA A 1 104 ? 0.168 -0.160 -10.190 1.00 96.44 104 ALA A C 1
ATOM 775 O O . ALA A 1 104 ? 1.028 -0.142 -11.069 1.00 96.44 104 ALA A O 1
ATOM 776 N N . VAL A 1 105 ? -1.056 -0.651 -10.420 1.00 95.19 105 VAL A N 1
ATOM 777 C CA . VAL A 1 105 ? -1.470 -1.208 -11.721 1.00 95.19 105 VAL A CA 1
ATOM 778 C C . VAL A 1 105 ? -1.436 -0.145 -12.822 1.00 95.19 105 VAL A C 1
ATOM 780 O O . VAL A 1 105 ? -0.921 -0.409 -13.906 1.00 95.19 105 VAL A O 1
ATOM 783 N N . LEU A 1 106 ? -1.927 1.069 -12.554 1.00 96.25 106 LEU A N 1
ATOM 784 C CA . LEU A 1 106 ? -1.827 2.189 -13.498 1.00 96.25 106 LEU A CA 1
ATOM 785 C C . LEU A 1 106 ? -0.366 2.559 -13.789 1.00 96.25 106 LEU A C 1
ATOM 787 O O . LEU A 1 106 ? -0.039 2.890 -14.927 1.00 96.25 106 LEU A O 1
ATOM 791 N N . GLY A 1 107 ? 0.512 2.451 -12.788 1.00 95.56 107 GLY A N 1
ATOM 792 C CA . GLY A 1 107 ? 1.958 2.581 -12.941 1.00 95.56 107 GLY A CA 1
ATOM 793 C C . GLY A 1 107 ? 2.525 1.578 -13.945 1.00 95.56 107 GLY A C 1
ATOM 794 O O . GLY A 1 107 ? 3.226 1.978 -14.873 1.00 95.56 107 GLY A O 1
ATOM 795 N N . VAL A 1 108 ? 2.168 0.296 -13.814 1.00 94.56 108 VAL A N 1
ATOM 796 C CA . VAL A 1 108 ? 2.578 -0.761 -14.756 1.00 94.56 108 VAL A CA 1
ATOM 797 C C . VAL A 1 108 ? 2.044 -0.482 -16.160 1.00 94.56 108 VAL A C 1
ATOM 799 O O . VAL A 1 108 ? 2.810 -0.503 -17.120 1.00 94.56 108 VAL A O 1
ATOM 802 N N . VAL A 1 109 ? 0.749 -0.181 -16.297 1.00 95.19 109 VAL A N 1
ATOM 803 C CA . VAL A 1 109 ? 0.128 0.100 -17.604 1.00 95.19 109 VAL A CA 1
ATOM 804 C C . VAL A 1 109 ? 0.787 1.302 -18.280 1.00 95.19 109 VAL A C 1
ATOM 806 O O . VAL A 1 109 ? 1.106 1.239 -19.465 1.00 95.19 109 VAL A O 1
ATOM 809 N N . GLY A 1 110 ? 1.038 2.380 -17.534 1.00 94.00 110 GLY A N 1
ATOM 810 C CA . GLY A 1 110 ? 1.722 3.560 -18.055 1.00 94.00 110 GLY A CA 1
ATOM 811 C C . GLY A 1 110 ? 3.173 3.277 -18.446 1.00 94.00 110 GLY A C 1
ATOM 812 O O . GLY A 1 110 ? 3.604 3.715 -19.510 1.00 94.00 110 GLY A O 1
ATOM 813 N N . LEU A 1 111 ? 3.903 2.482 -17.655 1.00 93.38 111 LEU A N 1
ATOM 814 C CA . LEU A 1 111 ? 5.265 2.055 -17.987 1.00 93.38 111 LEU A CA 1
ATOM 815 C C . LEU A 1 111 ? 5.300 1.246 -19.292 1.00 93.38 111 LEU A C 1
ATOM 817 O O . LEU A 1 111 ? 6.120 1.529 -20.163 1.00 93.38 111 LEU A O 1
ATOM 821 N N . LEU A 1 112 ? 4.382 0.288 -19.459 1.00 92.31 112 LEU A N 1
ATOM 822 C CA . LEU A 1 112 ? 4.263 -0.503 -20.687 1.00 92.31 112 LEU A CA 1
ATOM 823 C C . LEU A 1 112 ? 3.888 0.366 -21.894 1.00 92.31 112 LEU A C 1
ATOM 825 O O . LEU A 1 112 ? 4.455 0.191 -22.970 1.00 92.31 112 LEU A O 1
ATOM 829 N N . ALA A 1 113 ? 2.977 1.327 -21.722 1.00 92.38 113 ALA A N 1
ATOM 830 C CA . ALA A 1 113 ? 2.587 2.250 -22.785 1.00 92.38 113 ALA A CA 1
ATOM 831 C C . ALA A 1 113 ? 3.757 3.144 -23.231 1.00 92.38 113 ALA A C 1
ATOM 833 O O . ALA A 1 113 ? 3.996 3.289 -24.428 1.00 92.38 113 ALA A O 1
ATOM 834 N N . ILE A 1 114 ? 4.523 3.701 -22.285 1.00 90.56 114 ILE A N 1
ATOM 835 C CA . ILE A 1 114 ? 5.717 4.506 -22.588 1.00 90.56 114 ILE A CA 1
ATOM 836 C C . ILE A 1 114 ? 6.789 3.642 -23.267 1.00 90.56 114 ILE A C 1
ATOM 838 O O . ILE A 1 114 ? 7.380 4.071 -24.258 1.00 90.56 114 ILE A O 1
ATOM 842 N N . GLY A 1 115 ? 7.002 2.414 -22.784 1.00 88.50 115 GLY A N 1
ATOM 843 C CA . GLY A 1 115 ? 7.928 1.456 -23.391 1.00 88.50 115 GLY A CA 1
ATOM 844 C C . GLY A 1 115 ? 7.552 1.095 -24.830 1.00 88.50 115 GLY A C 1
ATOM 845 O O . GLY A 1 115 ? 8.417 1.078 -25.701 1.00 88.50 115 GLY A O 1
ATOM 846 N N . ALA A 1 116 ? 6.261 0.891 -25.111 1.00 89.12 116 ALA A N 1
ATOM 847 C CA . ALA A 1 116 ? 5.767 0.612 -26.459 1.00 89.12 116 ALA A CA 1
ATOM 848 C C . ALA A 1 116 ? 6.008 1.781 -27.429 1.00 89.12 116 ALA A C 1
ATOM 850 O O . ALA A 1 116 ? 6.389 1.554 -28.575 1.00 89.12 116 ALA A O 1
ATOM 851 N N . VAL A 1 117 ? 5.843 3.028 -26.971 1.00 88.75 117 VAL A N 1
ATOM 852 C CA . VAL A 1 117 ? 6.178 4.221 -27.770 1.00 88.75 117 VAL A CA 1
ATOM 853 C C . VAL A 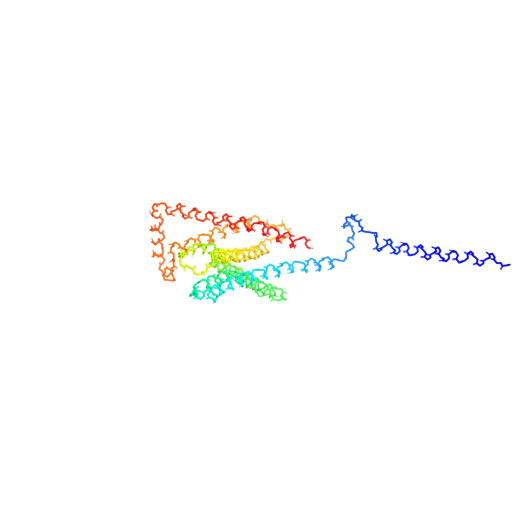1 117 ? 7.689 4.318 -28.005 1.00 88.75 117 VAL A C 1
ATOM 855 O O . VAL A 1 117 ? 8.117 4.637 -29.111 1.00 88.75 117 VAL A O 1
ATOM 858 N N . GLY A 1 118 ? 8.502 4.010 -26.990 1.00 86.94 118 GLY A N 1
ATOM 859 C CA . GLY A 1 118 ? 9.963 4.002 -27.098 1.00 86.94 118 GLY A CA 1
ATOM 860 C C . GLY A 1 118 ? 10.521 2.917 -28.026 1.00 86.94 118 GLY A C 1
ATOM 861 O O . GLY A 1 118 ? 11.601 3.099 -28.577 1.00 86.94 118 GLY A O 1
ATOM 862 N N . ALA A 1 119 ? 9.785 1.822 -28.228 1.00 85.69 119 ALA A N 1
ATOM 863 C CA . ALA A 1 119 ? 10.145 0.739 -29.146 1.00 85.69 119 ALA A CA 1
ATOM 864 C C . ALA A 1 119 ? 9.803 1.031 -30.624 1.00 85.69 119 ALA A C 1
ATOM 866 O O . ALA A 1 119 ? 10.092 0.207 -31.493 1.00 85.69 119 ALA A O 1
ATOM 867 N N . GLY A 1 120 ? 9.166 2.170 -30.920 1.00 84.88 120 GLY A N 1
ATOM 868 C CA . GLY A 1 120 ? 8.899 2.611 -32.290 1.00 84.88 120 GLY A CA 1
ATOM 869 C C . GLY A 1 120 ? 10.175 2.976 -33.061 1.00 84.88 120 GLY A C 1
ATOM 870 O O . GLY A 1 120 ? 11.223 3.214 -32.469 1.00 84.88 120 GLY A O 1
ATOM 871 N N . ALA A 1 121 ? 10.077 3.046 -34.395 1.00 78.19 121 ALA A N 1
ATOM 872 C CA . ALA A 1 121 ? 11.218 3.342 -35.274 1.00 78.19 121 ALA A CA 1
ATOM 873 C C . ALA A 1 121 ? 11.832 4.738 -35.039 1.00 78.19 121 ALA A C 1
ATOM 875 O O . ALA A 1 121 ? 13.042 4.890 -35.162 1.00 78.19 121 ALA A O 1
ATOM 876 N N . ASP A 1 122 ? 11.009 5.716 -34.641 1.00 83.94 122 ASP A N 1
ATOM 877 C CA . ASP A 1 122 ? 11.414 7.099 -34.372 1.00 83.94 122 ASP A CA 1
ATOM 878 C C . ASP A 1 122 ? 10.952 7.531 -32.964 1.00 83.94 122 ASP A C 1
ATOM 880 O O . ASP A 1 122 ? 9.897 8.162 -32.813 1.00 83.94 122 ASP A O 1
ATOM 884 N N . PRO A 1 123 ? 11.688 7.169 -31.895 1.00 82.56 123 PRO A N 1
ATOM 885 C CA . PRO A 1 123 ? 11.305 7.528 -30.538 1.00 82.56 123 PRO A CA 1
ATOM 886 C C . PRO A 1 123 ? 11.424 9.050 -30.314 1.00 82.56 123 PRO A C 1
ATOM 888 O O . PRO A 1 123 ? 12.418 9.666 -30.711 1.00 82.56 123 PRO A O 1
ATOM 891 N N . PRO A 1 124 ? 10.454 9.686 -29.628 1.00 86.56 124 PRO A N 1
ATOM 892 C CA . PRO A 1 124 ? 10.521 11.111 -29.314 1.00 86.56 124 PRO A CA 1
ATOM 893 C C . PRO A 1 124 ? 11.764 11.461 -28.482 1.00 86.56 124 PRO A C 1
ATOM 895 O O . PRO A 1 124 ? 12.049 10.808 -27.476 1.00 86.56 124 PRO A O 1
ATOM 898 N N . SER A 1 125 ? 12.441 12.565 -28.812 1.00 81.00 125 SER A N 1
ATOM 899 C CA . SER A 1 125 ? 13.696 13.021 -28.179 1.00 81.00 125 SER A CA 1
ATOM 900 C C . SER A 1 125 ? 13.593 13.447 -26.697 1.00 81.00 125 SER A C 1
ATOM 902 O O . SER A 1 125 ? 14.573 13.906 -26.117 1.00 81.00 125 SER A O 1
ATOM 904 N N . GLY A 1 126 ? 12.438 13.256 -26.050 1.00 87.88 126 GLY A N 1
ATOM 905 C CA . GLY A 1 126 ? 12.196 13.527 -24.625 1.00 87.88 126 GLY A CA 1
ATOM 906 C C . GLY A 1 126 ? 11.612 12.350 -23.835 1.00 87.88 126 GLY A C 1
ATOM 907 O O . GLY A 1 126 ? 11.252 12.521 -22.669 1.00 87.88 126 GLY A O 1
ATOM 908 N N . LEU A 1 127 ? 11.504 11.160 -24.438 1.00 88.38 127 LEU A N 1
ATOM 909 C CA . LEU A 1 127 ? 10.804 10.019 -23.837 1.00 88.38 127 LEU A CA 1
ATOM 910 C C . LEU A 1 127 ? 11.431 9.561 -22.507 1.00 88.38 127 LEU A C 1
ATOM 912 O O . LEU A 1 127 ? 10.708 9.221 -21.573 1.00 88.38 127 LEU A O 1
ATOM 916 N N . GLY A 1 128 ? 12.759 9.637 -22.376 1.00 88.81 128 GLY A N 1
ATOM 917 C CA . GLY A 1 128 ? 13.455 9.311 -21.126 1.00 88.81 128 GLY A CA 1
ATOM 918 C C . GLY A 1 128 ? 13.110 10.257 -19.969 1.00 88.81 128 GLY A C 1
ATOM 919 O O . GLY A 1 128 ? 12.877 9.806 -18.852 1.00 88.81 128 GLY A O 1
ATOM 920 N N . ILE A 1 129 ? 13.013 11.567 -20.228 1.00 91.31 129 ILE A N 1
ATOM 921 C CA . ILE A 1 129 ? 12.619 12.552 -19.205 1.00 91.31 129 ILE A CA 1
ATOM 922 C C . ILE A 1 129 ? 11.169 12.304 -18.783 1.00 91.31 129 ILE A C 1
ATOM 924 O O . ILE A 1 129 ? 10.873 12.275 -17.589 1.00 91.31 129 ILE A O 1
ATOM 928 N N . LEU A 1 130 ? 10.277 12.079 -19.753 1.00 91.81 130 LEU A N 1
ATOM 929 C CA . LEU A 1 130 ? 8.874 11.760 -19.488 1.00 91.81 130 LEU A CA 1
ATOM 930 C C . LEU A 1 130 ? 8.734 10.500 -18.623 1.00 91.81 130 LEU A C 1
ATOM 932 O O . LEU A 1 130 ? 7.952 10.506 -17.675 1.00 91.81 130 LEU A O 1
ATOM 936 N N . LEU A 1 131 ? 9.514 9.455 -18.914 1.00 92.00 131 LEU A N 1
ATOM 937 C CA . LEU A 1 131 ? 9.544 8.222 -18.130 1.00 92.00 131 LEU A CA 1
ATOM 938 C C . LEU A 1 131 ? 9.940 8.490 -16.673 1.00 92.00 131 LEU A C 1
ATOM 940 O O . LEU A 1 131 ? 9.223 8.082 -15.763 1.00 92.00 131 LEU A O 1
ATOM 944 N N . TRP A 1 132 ? 11.038 9.212 -16.433 1.00 92.38 132 TRP A N 1
ATOM 945 C CA . TRP A 1 132 ? 11.477 9.523 -15.068 1.00 92.38 132 TRP A CA 1
ATOM 946 C C . TRP A 1 132 ? 10.472 10.390 -14.311 1.00 92.38 132 TRP A C 1
ATOM 948 O O . TRP A 1 132 ? 10.189 10.116 -13.146 1.00 92.38 132 TRP A O 1
ATOM 958 N N . VAL A 1 133 ? 9.880 11.392 -14.967 1.00 94.19 133 VAL A N 1
ATOM 959 C CA . VAL A 1 133 ? 8.814 12.210 -14.370 1.00 94.19 133 VAL A CA 1
ATOM 960 C C . VAL A 1 133 ? 7.610 11.340 -14.009 1.00 94.19 133 VAL A C 1
ATOM 962 O O . VAL A 1 133 ? 7.111 11.435 -12.888 1.00 94.19 133 VAL A O 1
ATOM 965 N N . PHE A 1 134 ? 7.173 10.462 -14.915 1.00 94.06 134 PHE A N 1
ATOM 966 C CA . PHE A 1 134 ? 6.069 9.534 -14.675 1.00 94.06 134 PHE A CA 1
ATOM 967 C C . PHE A 1 134 ? 6.346 8.614 -13.481 1.00 94.06 134 PHE A C 1
ATOM 969 O O . PHE A 1 134 ? 5.505 8.500 -12.590 1.00 94.06 134 PHE A O 1
ATOM 976 N N . LEU A 1 135 ? 7.536 8.011 -13.416 1.00 93.50 135 LEU A N 1
ATOM 977 C CA . LEU A 1 135 ? 7.920 7.107 -12.331 1.00 93.50 135 LEU A CA 1
ATOM 978 C C . LEU A 1 135 ? 8.008 7.826 -10.985 1.00 93.50 135 LEU A C 1
ATOM 980 O O . LEU A 1 135 ? 7.488 7.321 -9.992 1.00 93.50 135 LEU A O 1
ATOM 984 N N . VAL A 1 136 ? 8.617 9.013 -10.939 1.00 93.94 136 VAL A N 1
ATOM 985 C CA . VAL A 1 136 ? 8.746 9.801 -9.704 1.00 93.94 136 VAL A CA 1
ATOM 986 C C . VAL A 1 136 ? 7.372 10.252 -9.214 1.00 93.94 136 VAL A C 1
ATOM 988 O O . VAL A 1 136 ? 7.025 10.013 -8.060 1.00 93.94 136 VAL A O 1
ATOM 991 N N . VAL A 1 137 ? 6.558 10.858 -10.082 1.00 95.06 137 VAL A N 1
ATOM 992 C CA . VAL A 1 137 ? 5.216 11.339 -9.715 1.00 95.06 137 VAL A CA 1
ATOM 993 C C . VAL A 1 137 ? 4.304 10.174 -9.329 1.00 95.06 137 VAL A C 1
ATOM 995 O O . VAL A 1 137 ? 3.615 10.253 -8.313 1.00 95.06 137 VAL A O 1
ATOM 998 N N . GLY A 1 138 ? 4.334 9.077 -10.090 1.00 94.62 138 GLY A N 1
ATOM 999 C CA . GLY A 1 138 ? 3.564 7.867 -9.806 1.00 94.62 138 GLY A CA 1
ATOM 1000 C C . GLY A 1 138 ? 3.953 7.228 -8.474 1.00 94.62 138 GLY A C 1
ATOM 1001 O O . GLY A 1 138 ? 3.078 6.906 -7.672 1.00 94.62 138 GLY A O 1
ATOM 1002 N N . THR A 1 139 ? 5.254 7.128 -8.187 1.00 94.38 139 THR A N 1
ATOM 1003 C CA . THR A 1 139 ? 5.754 6.589 -6.911 1.00 94.38 139 THR A CA 1
ATOM 1004 C C . THR A 1 139 ? 5.371 7.489 -5.740 1.00 94.38 139 THR A C 1
ATOM 1006 O O . THR A 1 139 ? 4.909 6.989 -4.719 1.00 94.38 139 THR A O 1
ATOM 1009 N N . LEU A 1 140 ? 5.491 8.814 -5.872 1.00 94.50 140 LEU A N 1
ATOM 1010 C CA . LEU A 1 140 ? 5.084 9.756 -4.822 1.00 94.50 140 LEU A CA 1
ATOM 1011 C C . LEU A 1 140 ? 3.577 9.692 -4.545 1.00 94.50 140 LEU A C 1
ATOM 1013 O O . LEU A 1 140 ? 3.166 9.667 -3.383 1.00 94.50 140 LEU A O 1
ATOM 1017 N N . ALA A 1 141 ? 2.758 9.627 -5.597 1.00 94.19 141 ALA A N 1
ATOM 1018 C CA . ALA A 1 141 ? 1.319 9.436 -5.465 1.00 94.19 141 ALA A CA 1
ATOM 1019 C C . ALA A 1 141 ? 1.006 8.106 -4.766 1.00 94.19 141 ALA A C 1
ATOM 1021 O O . ALA A 1 141 ? 0.192 8.067 -3.845 1.00 94.19 141 ALA A O 1
ATOM 1022 N N . TRP A 1 142 ? 1.690 7.028 -5.145 1.00 97.00 142 TRP A N 1
ATOM 1023 C CA . TRP A 1 142 ? 1.525 5.724 -4.517 1.00 97.00 142 TRP A CA 1
ATOM 1024 C C . TRP A 1 142 ? 1.914 5.731 -3.030 1.00 97.00 142 TRP A C 1
ATOM 1026 O O . TRP A 1 142 ? 1.108 5.310 -2.202 1.00 97.00 142 TRP A O 1
ATOM 1036 N N . VAL A 1 143 ? 3.079 6.283 -2.665 1.00 95.75 143 VAL A N 1
ATOM 1037 C CA . VAL A 1 143 ? 3.536 6.404 -1.265 1.00 95.75 143 VAL A CA 1
ATOM 1038 C C . VAL A 1 143 ? 2.547 7.212 -0.422 1.00 95.75 143 VAL A C 1
ATOM 1040 O O . VAL A 1 143 ? 2.331 6.884 0.742 1.00 95.75 143 VAL A O 1
ATOM 1043 N N . LEU A 1 144 ? 1.900 8.232 -0.995 1.00 92.31 144 LEU A N 1
ATOM 1044 C CA . LEU A 1 144 ? 0.874 9.010 -0.296 1.00 92.31 144 LEU A CA 1
ATOM 1045 C C . LEU A 1 144 ? -0.360 8.167 0.057 1.00 92.31 144 LEU A C 1
ATOM 1047 O O . LEU A 1 144 ? -0.939 8.340 1.131 1.00 92.31 144 LEU A O 1
ATOM 1051 N N . PHE A 1 145 ? -0.767 7.254 -0.828 1.00 93.56 145 PHE A N 1
ATOM 1052 C CA . PHE A 1 145 ? -1.923 6.389 -0.595 1.00 93.56 145 PHE A CA 1
ATOM 1053 C C . PHE A 1 145 ? -1.581 5.101 0.159 1.00 93.56 145 PHE A C 1
ATOM 1055 O O . PHE A 1 145 ? -2.475 4.541 0.796 1.00 93.56 145 PHE A O 1
ATOM 1062 N N . PHE A 1 146 ? -0.325 4.648 0.133 1.00 94.56 146 PHE A N 1
ATOM 1063 C CA . PHE A 1 146 ? 0.139 3.403 0.753 1.00 94.56 146 PHE A CA 1
ATOM 1064 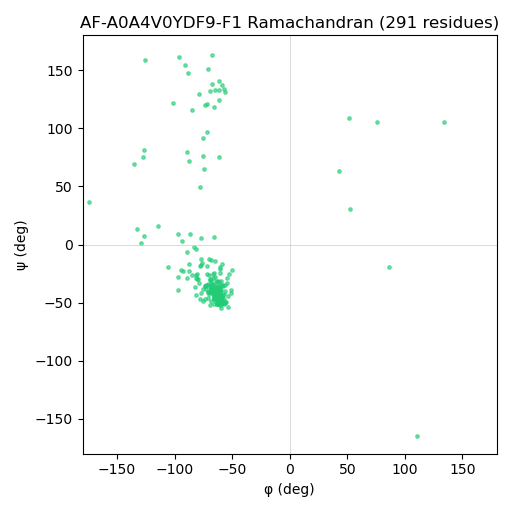C C . PHE A 1 146 ? -0.269 3.228 2.233 1.00 94.56 146 PHE A C 1
ATOM 1066 O O . PHE A 1 146 ? -0.755 2.146 2.578 1.00 94.56 146 PHE A O 1
ATOM 1073 N N . PRO A 1 147 ? -0.206 4.262 3.105 1.00 93.50 147 PRO A N 1
ATOM 1074 C CA . PRO A 1 147 ? -0.677 4.156 4.484 1.00 93.50 147 PRO A CA 1
ATOM 1075 C C . PRO A 1 147 ? -2.129 3.685 4.617 1.00 93.50 147 PRO A C 1
ATOM 1077 O O . PRO A 1 147 ? -2.449 3.036 5.605 1.00 93.50 147 PRO A O 1
ATOM 1080 N N . ASN A 1 148 ? -3.009 3.959 3.644 1.00 92.50 148 ASN A N 1
ATOM 1081 C CA . ASN A 1 148 ? -4.420 3.562 3.722 1.00 92.50 148 ASN A CA 1
ATOM 1082 C C . ASN A 1 148 ? -4.613 2.042 3.673 1.00 92.50 148 ASN A C 1
ATOM 1084 O O . ASN A 1 148 ? -5.567 1.535 4.258 1.00 92.50 148 ASN A O 1
ATOM 1088 N N . ALA A 1 149 ? -3.709 1.308 3.015 1.00 92.75 149 ALA A N 1
ATOM 1089 C CA . ALA A 1 149 ? -3.737 -0.152 3.025 1.00 92.75 149 ALA A CA 1
ATOM 1090 C C . ALA A 1 149 ? -3.400 -0.700 4.422 1.00 92.75 149 ALA A C 1
ATOM 1092 O O . ALA A 1 149 ? -4.145 -1.499 4.988 1.00 92.75 149 ALA A O 1
ATOM 1093 N N . ILE A 1 150 ? -2.320 -0.188 5.021 1.00 92.38 150 ILE A N 1
ATOM 1094 C CA . ILE A 1 150 ? -1.847 -0.579 6.359 1.00 92.38 150 ILE A CA 1
ATOM 1095 C C . ILE A 1 150 ? -2.812 -0.099 7.457 1.00 92.38 150 ILE A C 1
ATOM 1097 O O . ILE A 1 150 ? -2.962 -0.752 8.489 1.00 92.38 150 ILE A O 1
ATOM 1101 N N . TYR A 1 151 ? -3.514 1.017 7.237 1.00 91.06 151 TYR A N 1
ATOM 1102 C CA . TYR A 1 151 ? -4.439 1.618 8.199 1.00 91.06 151 TYR A CA 1
ATOM 1103 C C . TYR A 1 151 ? -5.516 0.642 8.687 1.00 91.06 151 TYR A C 1
ATOM 1105 O O . TYR A 1 151 ? -5.881 0.689 9.863 1.00 91.06 151 TYR A O 1
ATOM 1113 N N . LEU A 1 152 ? -5.967 -0.289 7.838 1.00 91.00 152 LEU A N 1
ATOM 1114 C CA . LEU A 1 152 ? -6.972 -1.295 8.202 1.00 91.00 152 LEU A CA 1
ATOM 1115 C C . LEU A 1 152 ? -6.545 -2.220 9.353 1.00 91.00 152 LEU A C 1
ATOM 1117 O O . LEU A 1 152 ? -7.405 -2.767 10.039 1.00 91.00 152 LEU A O 1
ATOM 1121 N N . ILE A 1 153 ? -5.244 -2.360 9.632 1.00 89.12 153 ILE A N 1
ATOM 1122 C CA . ILE A 1 153 ? -4.755 -3.077 10.822 1.00 89.12 153 ILE A CA 1
ATOM 1123 C C . ILE A 1 153 ? -5.245 -2.379 12.095 1.00 89.12 153 ILE A C 1
ATOM 1125 O O . ILE A 1 153 ? -5.663 -3.014 13.057 1.00 89.12 153 ILE A O 1
ATOM 1129 N N . THR A 1 154 ? -5.257 -1.048 12.094 1.00 87.25 154 THR A N 1
ATOM 1130 C CA . THR A 1 154 ? -5.650 -0.263 13.270 1.00 87.25 154 THR A CA 1
ATOM 1131 C C . THR A 1 154 ? -7.161 -0.227 13.492 1.00 87.25 154 THR A C 1
ATOM 1133 O O . THR A 1 154 ? -7.612 0.095 14.594 1.00 87.25 154 THR A O 1
ATOM 1136 N N . GLU A 1 155 ? -7.950 -0.599 12.481 1.00 83.69 155 GLU A N 1
ATOM 1137 C CA . GLU A 1 155 ? -9.406 -0.720 12.591 1.00 83.69 155 GLU A CA 1
ATOM 1138 C C . GLU A 1 155 ? -9.830 -1.881 13.506 1.00 83.69 155 GLU A C 1
ATOM 1140 O O . GLU A 1 155 ? -10.966 -1.882 13.973 1.00 83.69 155 GLU A O 1
ATOM 1145 N N . LEU A 1 156 ? -8.911 -2.791 13.875 1.00 68.88 156 LEU A N 1
ATOM 1146 C CA . LEU A 1 156 ? -9.125 -3.799 14.930 1.00 68.88 156 LEU A CA 1
ATOM 1147 C C . LEU A 1 156 ? -9.593 -3.189 16.258 1.00 68.88 156 LEU A C 1
ATOM 1149 O O . LEU A 1 156 ? -10.288 -3.833 17.036 1.00 68.88 156 LEU A O 1
ATOM 1153 N N . ASN A 1 157 ? -9.260 -1.921 16.495 1.00 63.06 157 ASN A N 1
ATOM 1154 C CA . ASN A 1 157 ? -9.640 -1.180 17.693 1.00 63.06 157 ASN A CA 1
ATOM 1155 C C . ASN A 1 157 ? -11.116 -0.703 17.693 1.00 63.06 157 ASN A C 1
ATOM 1157 O O . ASN A 1 157 ? -11.528 0.041 18.579 1.00 63.06 157 ASN A O 1
ATOM 1161 N N . PHE A 1 158 ? -11.938 -1.073 16.702 1.00 59.25 158 PHE A N 1
ATOM 1162 C CA . PHE A 1 158 ? -13.348 -0.656 16.636 1.00 59.25 158 PHE A CA 1
ATOM 1163 C C . PHE A 1 158 ? -14.340 -1.544 17.394 1.00 59.25 158 PHE A C 1
ATOM 1165 O O . PHE A 1 158 ? -15.542 -1.282 17.326 1.00 59.25 158 PHE A O 1
ATOM 1172 N N . SER A 1 159 ? -13.896 -2.512 18.198 1.00 55.66 159 SER A N 1
ATOM 1173 C CA . SER A 1 159 ? -14.793 -3.264 19.082 1.00 55.66 159 SER A CA 1
ATOM 1174 C C . SER A 1 159 ? -15.234 -2.430 20.299 1.00 55.66 159 SER A C 1
ATOM 1176 O O . SER A 1 159 ? -14.950 -2.777 21.441 1.00 55.66 159 SER A O 1
ATOM 1178 N N . HIS A 1 160 ? -15.986 -1.345 20.075 1.00 55.38 160 HIS A N 1
ATOM 1179 C CA . HIS A 1 160 ? -16.850 -0.731 21.097 1.00 55.38 160 HIS A CA 1
ATOM 1180 C C . HIS A 1 160 ? -18.127 -1.566 21.233 1.00 55.38 160 HIS A C 1
ATOM 1182 O O . HIS A 1 160 ? -19.244 -1.055 21.128 1.00 55.38 160 HIS A O 1
ATOM 1188 N N . ARG A 1 161 ? -17.945 -2.881 21.375 1.00 67.06 161 ARG A N 1
ATOM 1189 C CA . ARG A 1 161 ? -19.032 -3.818 21.600 1.00 67.06 161 ARG A CA 1
ATOM 1190 C C . ARG A 1 161 ? -19.683 -3.420 22.915 1.00 67.06 161 ARG A C 1
ATOM 1192 O O . ARG A 1 161 ? -19.000 -3.285 23.927 1.00 67.06 161 ARG A O 1
ATOM 1199 N N . ARG A 1 162 ? -20.984 -3.171 22.872 1.00 70.12 162 ARG A N 1
ATOM 1200 C CA . ARG A 1 162 ? -21.785 -2.970 24.075 1.00 70.12 162 ARG A CA 1
ATOM 1201 C C . ARG A 1 162 ? -22.336 -4.323 24.505 1.00 70.12 162 ARG A C 1
ATOM 1203 O O . ARG A 1 162 ? -22.481 -5.217 23.670 1.00 70.12 162 ARG A O 1
ATOM 1210 N N . ASP A 1 163 ? -22.631 -4.476 25.790 1.00 71.12 163 ASP A N 1
ATOM 1211 C CA . ASP A 1 163 ? -23.163 -5.734 26.329 1.00 71.12 163 ASP A CA 1
ATOM 1212 C C . ASP A 1 163 ? -24.505 -6.133 25.680 1.00 71.12 163 ASP A C 1
ATOM 1214 O O . ASP A 1 163 ? -24.869 -7.306 25.682 1.00 71.12 163 ASP A O 1
ATOM 1218 N N . ASP A 1 164 ? -25.206 -5.176 25.063 1.00 75.81 164 ASP A N 1
ATOM 1219 C CA . ASP A 1 164 ? -26.465 -5.339 24.333 1.00 75.81 164 ASP A CA 1
ATOM 1220 C C . ASP A 1 164 ? -26.309 -5.473 22.801 1.00 75.81 164 ASP A C 1
ATOM 1222 O O . ASP A 1 164 ? -27.314 -5.442 22.089 1.00 75.81 164 ASP A O 1
ATOM 1226 N N . ASP A 1 165 ? -25.088 -5.624 22.262 1.00 81.00 165 ASP A N 1
ATOM 1227 C CA . ASP A 1 165 ? -24.882 -5.751 20.809 1.00 81.00 165 ASP A CA 1
ATOM 1228 C C . ASP A 1 165 ? -25.500 -7.066 20.274 1.00 81.00 165 ASP A C 1
ATOM 1230 O O . ASP A 1 165 ? -25.067 -8.157 20.671 1.00 81.00 165 ASP A O 1
ATOM 1234 N N . PRO A 1 166 ? -26.487 -6.998 19.353 1.00 84.81 166 PRO A N 1
ATOM 1235 C CA . PRO A 1 166 ? -27.175 -8.176 18.827 1.00 84.81 166 PRO A CA 1
ATOM 1236 C C . PRO A 1 166 ? -26.298 -9.049 17.914 1.00 84.81 166 PRO A C 1
ATOM 1238 O O . PRO A 1 166 ? -26.690 -10.170 17.584 1.00 84.81 166 PRO A O 1
ATOM 1241 N N . VAL A 1 167 ? -25.131 -8.563 17.473 1.00 85.50 167 VAL A N 1
ATOM 1242 C CA . VAL A 1 167 ? -24.213 -9.313 16.604 1.00 85.50 167 VAL A CA 1
ATOM 1243 C C . VAL A 1 167 ? -23.409 -10.317 17.443 1.00 85.50 167 VAL A C 1
ATOM 1245 O O . VAL A 1 167 ? -22.801 -9.914 18.427 1.00 85.50 167 VAL A O 1
ATOM 1248 N N . PRO A 1 168 ? -23.311 -11.609 17.094 1.00 88.62 168 PRO A N 1
ATOM 1249 C CA . PRO A 1 168 ? -22.464 -12.572 17.794 1.00 88.62 168 PRO A CA 1
ATOM 1250 C C . PRO A 1 168 ? -20.974 -12.205 17.757 1.00 88.62 168 PRO A C 1
ATOM 1252 O O . PRO A 1 168 ? -20.446 -11.822 16.714 1.00 88.62 168 PRO A O 1
ATOM 1255 N N . LEU A 1 169 ? -20.264 -12.412 18.871 1.00 86.81 169 LEU A N 1
ATOM 1256 C CA . LEU A 1 169 ? -18.837 -12.077 18.997 1.00 86.81 169 LEU A CA 1
ATOM 1257 C C . LEU A 1 169 ? -17.957 -12.757 17.933 1.00 86.81 169 LEU A C 1
ATOM 1259 O O . LEU A 1 169 ? -17.049 -12.134 17.388 1.00 86.81 169 LEU A O 1
ATOM 1263 N N . TRP A 1 170 ? -18.236 -14.023 17.607 1.00 89.88 170 TRP A N 1
ATOM 1264 C CA . TRP A 1 170 ? -17.476 -14.765 16.595 1.00 89.88 170 TRP A CA 1
ATOM 1265 C C . TRP A 1 170 ? -17.563 -14.111 15.209 1.00 89.88 170 TRP A C 1
ATOM 1267 O O . TRP A 1 170 ? -16.597 -14.158 14.450 1.00 89.88 170 TRP A O 1
ATOM 1277 N N . PHE A 1 171 ? -18.691 -13.467 14.889 1.00 89.94 171 PHE A N 1
ATOM 1278 C CA . PHE A 1 171 ? -18.886 -12.805 13.605 1.00 89.94 171 PHE A CA 1
ATOM 1279 C C . PHE A 1 171 ? -18.023 -11.542 13.514 1.00 89.94 171 PHE A C 1
ATOM 1281 O O . PHE A 1 171 ? -17.319 -11.354 12.522 1.00 89.94 171 PHE A O 1
ATOM 1288 N N . ASP A 1 172 ? -18.014 -10.712 14.563 1.00 87.75 172 ASP A N 1
ATOM 1289 C CA . ASP A 1 172 ? -17.180 -9.504 14.615 1.00 87.75 172 ASP A CA 1
ATOM 1290 C C . ASP A 1 172 ? -15.683 -9.847 14.535 1.00 87.75 172 ASP A C 1
ATOM 1292 O O . ASP A 1 172 ? -14.930 -9.148 13.853 1.00 87.75 172 ASP A O 1
ATOM 1296 N N . ILE A 1 173 ? -15.247 -10.947 15.164 1.00 89.38 173 ILE A N 1
ATOM 1297 C CA . ILE A 1 173 ? -13.860 -11.435 15.064 1.00 89.38 173 ILE A CA 1
ATOM 1298 C C . ILE A 1 173 ? -13.514 -11.768 13.608 1.00 89.38 173 ILE A C 1
ATOM 1300 O O . ILE A 1 173 ? -12.522 -11.260 13.085 1.00 89.38 173 ILE A O 1
ATOM 1304 N N . VAL A 1 174 ? -14.338 -12.577 12.932 1.00 92.19 174 VAL A N 1
ATOM 1305 C CA . VAL A 1 174 ? -14.101 -12.970 11.531 1.00 92.19 174 VAL A CA 1
ATOM 1306 C C . VAL A 1 174 ? -14.130 -11.755 10.605 1.00 92.19 174 VAL A C 1
ATOM 1308 O O . VAL A 1 174 ? -13.249 -11.614 9.756 1.00 92.19 174 VAL A O 1
ATOM 1311 N N . GLN A 1 175 ? -15.096 -10.851 10.780 1.00 91.12 175 GLN A N 1
ATOM 1312 C CA . GLN A 1 175 ? -15.198 -9.621 9.994 1.00 91.12 175 GLN A CA 1
ATOM 1313 C C . GLN A 1 175 ? -13.951 -8.750 10.143 1.00 91.12 175 GLN A C 1
ATOM 1315 O O . GLN A 1 175 ? -13.387 -8.299 9.147 1.00 91.12 175 GLN A O 1
ATOM 1320 N N . THR A 1 176 ? -13.510 -8.517 11.377 1.00 89.38 176 THR A N 1
ATOM 1321 C CA . THR A 1 176 ? -12.398 -7.602 11.644 1.00 89.38 176 THR A CA 1
ATOM 1322 C C . THR A 1 176 ? -11.064 -8.210 11.215 1.00 89.38 176 THR A C 1
ATOM 1324 O O . THR A 1 176 ? -10.254 -7.525 10.596 1.00 89.38 176 THR A O 1
ATOM 1327 N N . LEU A 1 177 ? -10.870 -9.517 11.428 1.00 92.31 177 LEU A N 1
ATOM 1328 C CA . LEU A 1 177 ? -9.712 -10.240 10.903 1.00 92.31 177 LEU A CA 1
ATOM 1329 C C . LEU A 1 177 ? -9.665 -10.175 9.371 1.00 92.31 177 LEU A C 1
ATOM 1331 O O . LEU A 1 177 ? -8.618 -9.883 8.801 1.00 92.31 177 LEU A O 1
ATOM 1335 N N . THR A 1 178 ? -10.800 -10.391 8.706 1.00 94.06 178 THR A N 1
ATOM 1336 C CA . THR A 1 178 ? -10.896 -10.314 7.241 1.00 94.06 178 THR A CA 1
ATOM 1337 C C . THR A 1 178 ? -10.539 -8.918 6.729 1.00 94.06 178 THR A C 1
ATOM 1339 O O . THR A 1 178 ? -9.793 -8.801 5.760 1.00 94.06 178 THR A O 1
ATOM 1342 N N . LEU A 1 179 ? -11.011 -7.862 7.401 1.00 92.75 179 LEU A N 1
ATOM 1343 C CA . LEU A 1 179 ? -10.675 -6.474 7.069 1.00 92.75 179 LEU A CA 1
ATOM 1344 C C . LEU A 1 179 ? -9.171 -6.194 7.216 1.00 92.75 179 LEU A C 1
ATOM 1346 O O . LEU A 1 179 ? -8.555 -5.557 6.363 1.00 92.75 179 LEU A O 1
ATOM 1350 N N . THR A 1 180 ? -8.556 -6.676 8.294 1.00 93.88 180 THR A N 1
ATOM 1351 C CA . THR A 1 180 ? -7.111 -6.535 8.493 1.00 93.88 180 THR A CA 1
ATOM 1352 C C . THR A 1 180 ? -6.324 -7.291 7.427 1.00 93.88 180 THR A C 1
ATOM 1354 O O . THR A 1 180 ? -5.389 -6.737 6.848 1.00 93.88 180 THR A O 1
ATOM 1357 N N . LEU A 1 181 ? -6.723 -8.528 7.121 1.00 95.50 181 LEU A N 1
ATOM 1358 C CA . LEU A 1 181 ? -6.089 -9.334 6.081 1.00 95.50 181 LEU A CA 1
ATOM 1359 C C . LEU A 1 181 ? -6.234 -8.688 4.698 1.00 95.50 181 LEU A C 1
ATOM 1361 O O . LEU A 1 181 ? -5.263 -8.694 3.945 1.00 95.50 181 LEU A O 1
ATOM 1365 N N . SER A 1 182 ? -7.383 -8.083 4.368 1.00 95.88 182 SER A N 1
ATOM 1366 C CA . SER A 1 182 ? -7.558 -7.380 3.089 1.00 95.88 182 SER A CA 1
ATOM 1367 C C . SER A 1 182 ? -6.612 -6.185 2.966 1.00 95.88 182 SER A C 1
ATOM 1369 O O . SER A 1 182 ? -5.985 -6.007 1.924 1.00 95.88 182 SER A O 1
ATOM 1371 N N . GLY A 1 183 ? -6.438 -5.405 4.038 1.00 95.44 183 GLY A N 1
ATOM 1372 C CA . GLY A 1 183 ? -5.486 -4.290 4.070 1.00 95.44 183 GLY A CA 1
ATOM 1373 C C . GLY A 1 183 ? -4.031 -4.727 3.918 1.00 95.44 183 GLY A C 1
ATOM 1374 O O . GLY A 1 183 ? -3.299 -4.165 3.102 1.00 95.44 183 GLY A O 1
ATOM 1375 N N . ILE A 1 184 ? -3.621 -5.773 4.645 1.00 96.44 184 ILE A N 1
ATOM 1376 C CA . ILE A 1 184 ? -2.276 -6.356 4.525 1.00 96.44 184 ILE A CA 1
ATOM 1377 C C . ILE A 1 184 ? -2.048 -6.878 3.102 1.00 96.44 184 ILE A C 1
ATOM 1379 O O . ILE A 1 184 ? -1.009 -6.597 2.510 1.00 96.44 184 ILE A O 1
ATOM 1383 N N . ALA A 1 185 ? -3.022 -7.582 2.524 1.00 96.94 185 ALA A N 1
ATOM 1384 C CA . ALA A 1 185 ? -2.914 -8.115 1.172 1.00 96.94 185 ALA A CA 1
ATOM 1385 C C . ALA A 1 185 ? -2.806 -6.998 0.114 1.00 96.94 185 ALA A C 1
ATOM 1387 O O . ALA A 1 185 ? -1.967 -7.086 -0.782 1.00 96.94 185 ALA A O 1
ATOM 1388 N N . ASN A 1 186 ? -3.573 -5.908 0.259 1.00 97.44 186 ASN A N 1
ATOM 1389 C CA . ASN A 1 186 ? -3.460 -4.712 -0.587 1.00 97.44 186 ASN A CA 1
ATOM 1390 C C . ASN A 1 186 ? -2.070 -4.062 -0.477 1.00 97.44 186 ASN A C 1
ATOM 1392 O O . ASN A 1 186 ? -1.475 -3.682 -1.491 1.00 97.44 186 ASN A O 1
ATOM 1396 N N . ALA A 1 187 ? -1.535 -3.947 0.744 1.00 97.06 187 ALA A N 1
ATOM 1397 C CA . ALA A 1 187 ? -0.211 -3.381 0.986 1.00 97.06 187 ALA A CA 1
ATOM 1398 C C . ALA A 1 187 ? 0.880 -4.240 0.332 1.00 97.06 187 ALA A C 1
ATOM 1400 O O . ALA A 1 187 ? 1.666 -3.723 -0.454 1.00 97.06 187 ALA A O 1
ATOM 1401 N N . VAL A 1 188 ? 0.877 -5.552 0.586 1.00 97.19 188 VAL A N 1
ATOM 1402 C CA . VAL A 1 188 ? 1.870 -6.495 0.049 1.00 97.19 188 VAL A CA 1
ATOM 1403 C C . VAL A 1 188 ? 1.828 -6.545 -1.476 1.00 97.19 188 VAL A C 1
ATOM 1405 O O . VAL A 1 188 ? 2.876 -6.442 -2.110 1.00 97.19 188 VAL A O 1
ATOM 1408 N N . LEU A 1 189 ? 0.637 -6.658 -2.076 1.00 96.69 189 LEU A N 1
ATOM 1409 C CA . LEU A 1 189 ? 0.499 -6.7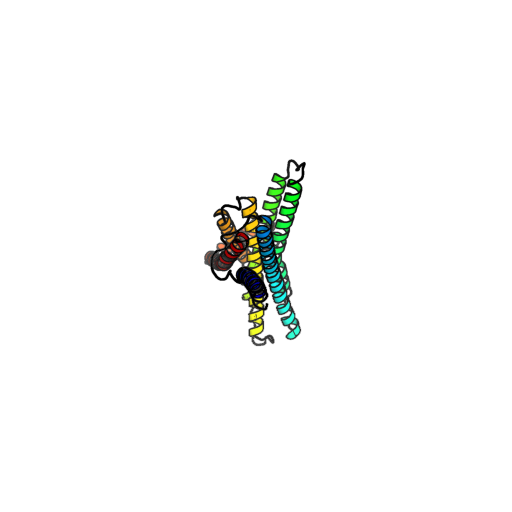19 -3.531 1.00 96.69 189 LEU A CA 1
ATOM 1410 C C . LEU A 1 189 ? 0.985 -5.426 -4.193 1.00 96.69 189 LEU A C 1
ATOM 1412 O O . LEU A 1 189 ? 1.801 -5.474 -5.109 1.00 96.69 189 LEU A O 1
ATOM 1416 N N . SER A 1 190 ? 0.497 -4.269 -3.734 1.00 97.19 190 SER A N 1
ATOM 1417 C CA . SER A 1 190 ? 0.873 -2.988 -4.343 1.00 97.19 190 SER A CA 1
ATOM 1418 C C . SER A 1 190 ? 2.360 -2.675 -4.163 1.00 97.19 190 SER A C 1
ATOM 1420 O O . SER A 1 190 ? 2.997 -2.200 -5.100 1.00 97.19 190 SER A O 1
ATOM 1422 N N . MET A 1 191 ? 2.930 -3.006 -3.003 1.00 97.19 191 MET A N 1
ATOM 1423 C CA . MET A 1 191 ? 4.354 -2.848 -2.726 1.00 97.19 191 MET A CA 1
ATOM 1424 C C . MET A 1 191 ? 5.211 -3.762 -3.599 1.00 97.19 191 MET A C 1
ATOM 1426 O O . MET A 1 191 ? 6.152 -3.275 -4.216 1.00 97.19 191 MET A O 1
ATOM 1430 N N . GLY A 1 192 ? 4.843 -5.040 -3.728 1.00 95.38 192 GLY A N 1
ATOM 1431 C CA . GLY A 1 192 ? 5.566 -5.989 -4.574 1.00 95.38 192 GLY A CA 1
ATOM 1432 C C . GLY A 1 192 ? 5.582 -5.567 -6.042 1.00 95.38 192 GLY A C 1
ATOM 1433 O O . GLY A 1 192 ? 6.610 -5.689 -6.704 1.00 95.38 192 GLY A O 1
ATOM 1434 N N . VAL A 1 193 ? 4.479 -5.001 -6.543 1.00 95.19 193 VAL A N 1
ATOM 1435 C CA . VAL A 1 193 ? 4.412 -4.445 -7.905 1.00 95.19 193 VAL A CA 1
ATOM 1436 C C . VAL A 1 193 ? 5.367 -3.260 -8.067 1.00 95.19 193 VAL A C 1
ATOM 1438 O O . VAL A 1 193 ? 6.156 -3.242 -9.009 1.00 95.19 193 VAL A O 1
ATOM 1441 N N . VAL A 1 194 ? 5.334 -2.289 -7.149 1.00 96.06 194 VAL A N 1
ATOM 1442 C CA . VAL A 1 194 ? 6.180 -1.085 -7.236 1.00 96.06 194 VAL A CA 1
ATOM 1443 C C . VAL A 1 194 ? 7.662 -1.414 -7.039 1.00 96.06 194 VAL A C 1
ATOM 1445 O O . VAL A 1 194 ? 8.499 -0.893 -7.773 1.00 96.06 194 VAL A O 1
ATOM 1448 N N . GLU A 1 195 ? 8.002 -2.309 -6.110 1.00 95.06 195 GLU A N 1
ATOM 1449 C CA . GLU A 1 195 ? 9.376 -2.779 -5.909 1.00 95.06 195 GLU A CA 1
ATOM 1450 C C . GLU A 1 195 ? 9.906 -3.533 -7.141 1.00 95.06 195 GLU A C 1
ATOM 1452 O O . GLU A 1 195 ? 11.043 -3.309 -7.568 1.00 95.06 195 GLU A O 1
ATOM 1457 N N . SER A 1 196 ? 9.067 -4.361 -7.773 1.00 92.00 196 SER A N 1
ATOM 1458 C CA . SER A 1 196 ? 9.426 -5.051 -9.019 1.00 92.00 196 SER A CA 1
ATOM 1459 C C . SER A 1 196 ? 9.663 -4.058 -10.160 1.00 92.00 196 SER A C 1
ATOM 1461 O O . SER A 1 196 ? 10.652 -4.178 -10.879 1.00 92.00 196 SER A O 1
ATOM 1463 N N . MET A 1 197 ? 8.801 -3.041 -10.308 1.00 92.00 197 MET A N 1
ATOM 1464 C CA . MET A 1 197 ? 8.997 -1.970 -11.294 1.00 92.00 197 MET A CA 1
ATOM 1465 C C . MET A 1 197 ? 10.303 -1.209 -11.051 1.00 92.00 197 MET A C 1
ATOM 1467 O O . MET A 1 197 ? 11.057 -0.974 -11.993 1.00 92.00 197 MET A O 1
ATOM 1471 N N . PHE A 1 198 ? 10.583 -0.842 -9.798 1.00 92.06 198 PHE A N 1
ATOM 1472 C CA . PHE A 1 198 ? 11.828 -0.176 -9.421 1.00 92.06 198 PHE A CA 1
ATOM 1473 C C . PHE A 1 198 ? 13.046 -1.032 -9.780 1.00 92.06 198 PHE A C 1
ATOM 1475 O O . PHE A 1 198 ? 13.987 -0.531 -10.391 1.00 92.06 198 PHE A O 1
ATOM 1482 N N . THR A 1 199 ? 12.996 -2.329 -9.473 1.00 90.88 199 THR A N 1
ATOM 1483 C CA . THR A 1 199 ? 14.077 -3.266 -9.793 1.00 90.88 199 THR A CA 1
ATOM 1484 C C . THR A 1 199 ? 14.312 -3.362 -11.299 1.00 90.88 199 THR A C 1
ATOM 1486 O O . THR A 1 199 ? 15.443 -3.192 -11.734 1.00 90.88 199 THR A O 1
ATOM 1489 N N . ILE A 1 200 ? 13.257 -3.572 -12.093 1.00 88.75 200 ILE A N 1
ATOM 1490 C CA . ILE A 1 200 ? 13.351 -3.783 -13.549 1.00 88.75 200 ILE A CA 1
ATOM 1491 C C . ILE A 1 200 ? 13.813 -2.523 -14.295 1.00 88.75 200 ILE A C 1
ATOM 1493 O O . ILE A 1 200 ? 14.494 -2.628 -15.309 1.00 88.75 200 ILE A O 1
ATOM 1497 N N . VAL A 1 201 ? 13.419 -1.330 -13.838 1.00 88.12 201 VAL A N 1
ATOM 1498 C CA . VAL A 1 201 ? 13.761 -0.076 -14.528 1.00 88.12 201 VAL A CA 1
ATOM 1499 C C . VAL A 1 201 ? 15.163 0.420 -14.170 1.00 88.12 201 VAL A C 1
ATOM 1501 O O . VAL A 1 201 ? 15.835 1.007 -15.015 1.00 88.12 201 VAL A O 1
ATOM 1504 N N . VAL A 1 202 ? 15.589 0.243 -12.916 1.00 88.69 202 VAL A N 1
ATOM 1505 C CA . VAL A 1 202 ? 16.831 0.848 -12.402 1.00 88.69 202 VAL A CA 1
ATOM 1506 C C . VAL A 1 202 ? 18.014 -0.118 -12.455 1.00 88.69 202 VAL A C 1
ATOM 1508 O O . VAL A 1 202 ? 19.154 0.332 -12.574 1.00 88.69 202 VAL A O 1
ATOM 1511 N N . PHE A 1 203 ? 17.766 -1.426 -12.371 1.00 87.50 203 PHE A N 1
ATOM 1512 C CA . PHE A 1 203 ? 18.803 -2.452 -12.283 1.00 87.50 203 PHE A CA 1
ATOM 1513 C C . PHE A 1 203 ? 18.638 -3.506 -13.375 1.00 87.50 203 PHE A C 1
ATOM 1515 O O . PHE A 1 203 ? 17.552 -3.698 -13.920 1.00 87.50 203 PHE A O 1
ATOM 1522 N N . ASP A 1 204 ? 19.723 -4.219 -13.673 1.00 76.31 204 ASP A N 1
ATOM 1523 C CA . ASP A 1 204 ? 19.653 -5.364 -14.573 1.00 76.31 204 ASP A CA 1
ATOM 1524 C C . ASP A 1 204 ? 18.981 -6.548 -13.861 1.00 76.31 204 ASP A C 1
ATOM 1526 O O . ASP A 1 204 ? 19.448 -7.039 -12.827 1.00 76.31 204 ASP A O 1
ATOM 1530 N N . ALA A 1 205 ? 17.859 -7.011 -14.412 1.00 67.00 205 ALA A N 1
ATOM 1531 C CA . ALA A 1 205 ? 17.039 -8.067 -13.826 1.00 67.00 205 ALA A CA 1
ATOM 1532 C C . ALA A 1 205 ? 17.762 -9.429 -13.759 1.00 67.00 205 ALA A C 1
ATOM 1534 O O . ALA A 1 205 ? 17.300 -10.335 -13.057 1.00 67.00 205 ALA A O 1
ATOM 1535 N N . SER A 1 206 ? 18.891 -9.596 -14.461 1.00 70.06 206 SER A N 1
ATOM 1536 C CA . SER A 1 206 ? 19.651 -10.849 -14.480 1.00 70.06 206 SER A CA 1
ATOM 1537 C C . SER A 1 206 ? 20.403 -11.150 -13.180 1.00 70.06 206 SER A C 1
ATOM 1539 O O . SER A 1 206 ? 20.646 -12.324 -12.884 1.00 70.06 206 SER A O 1
ATOM 1541 N N . GLU A 1 207 ? 20.752 -10.137 -12.382 1.00 74.12 207 GLU A N 1
ATOM 1542 C CA . GLU A 1 207 ? 21.681 -10.286 -11.247 1.00 74.12 207 GLU A CA 1
ATOM 1543 C C . GLU A 1 207 ? 21.010 -10.658 -9.912 1.00 74.12 207 GLU A C 1
ATOM 1545 O O . GLU A 1 207 ? 21.691 -11.005 -8.947 1.00 74.12 207 GLU A O 1
ATOM 1550 N N . GLY A 1 208 ? 19.675 -10.684 -9.850 1.00 81.56 208 GLY A N 1
ATOM 1551 C CA . GLY A 1 208 ? 18.928 -10.956 -8.617 1.00 81.56 208 GLY A CA 1
ATOM 1552 C C . GLY A 1 208 ? 18.187 -9.727 -8.089 1.00 81.56 208 GLY A C 1
ATOM 1553 O O . GLY A 1 208 ? 18.006 -8.745 -8.801 1.00 81.56 208 GLY A O 1
ATOM 1554 N N . ILE A 1 209 ? 17.741 -9.784 -6.827 1.00 87.12 209 ILE A N 1
ATOM 1555 C CA . ILE A 1 209 ? 17.123 -8.631 -6.153 1.00 87.12 209 ILE A CA 1
ATOM 1556 C C . ILE A 1 209 ? 18.244 -7.763 -5.554 1.00 87.12 209 ILE A C 1
ATOM 1558 O O . ILE A 1 209 ? 18.936 -8.230 -4.642 1.00 87.12 209 ILE A O 1
ATOM 1562 N N . PRO A 1 210 ? 18.434 -6.513 -6.009 1.00 90.81 210 PRO A N 1
ATOM 1563 C CA . PRO A 1 210 ? 19.502 -5.653 -5.516 1.00 90.81 210 PRO A CA 1
ATOM 1564 C C . PRO A 1 210 ? 19.221 -5.182 -4.084 1.00 90.81 210 PRO A C 1
ATOM 1566 O O . PRO A 1 210 ? 18.072 -4.976 -3.689 1.00 90.81 210 PRO A O 1
ATOM 1569 N N . LEU A 1 211 ? 20.277 -4.918 -3.305 1.00 92.75 211 LEU A N 1
ATOM 1570 C CA . LEU A 1 211 ? 20.148 -4.393 -1.936 1.00 92.75 211 LEU A CA 1
ATOM 1571 C C . LEU A 1 211 ? 19.343 -3.083 -1.889 1.00 92.75 211 LEU A C 1
ATOM 1573 O O . LEU A 1 211 ? 18.578 -2.855 -0.955 1.00 92.75 211 LEU A O 1
ATOM 1577 N N . ALA A 1 212 ? 19.477 -2.241 -2.915 1.00 93.31 212 ALA A N 1
ATOM 1578 C CA . ALA A 1 212 ? 18.727 -0.995 -3.032 1.00 93.31 212 ALA A CA 1
ATOM 1579 C C . ALA A 1 212 ? 17.202 -1.210 -3.063 1.00 93.31 212 ALA A C 1
ATOM 1581 O O . ALA A 1 212 ? 16.472 -0.373 -2.538 1.00 93.31 212 ALA A O 1
ATOM 1582 N N . SER A 1 213 ? 16.729 -2.335 -3.614 1.00 93.50 213 SER A N 1
ATOM 1583 C CA . SER A 1 213 ? 15.310 -2.713 -3.623 1.00 93.50 213 SER A CA 1
ATOM 1584 C C . SER A 1 213 ? 14.790 -2.945 -2.204 1.00 93.50 213 SER A C 1
ATOM 1586 O O . SER A 1 213 ? 13.788 -2.362 -1.795 1.00 93.50 213 SER A O 1
ATOM 1588 N N . TRP A 1 214 ? 15.558 -3.678 -1.393 1.00 95.75 214 TRP A N 1
ATOM 1589 C CA . TRP A 1 214 ? 15.239 -3.915 0.016 1.00 95.75 214 TRP A CA 1
ATOM 1590 C C . TRP A 1 214 ? 15.298 -2.645 0.866 1.00 95.75 214 TRP A C 1
ATOM 1592 O O . TRP A 1 214 ? 14.477 -2.458 1.764 1.00 95.75 214 TRP A O 1
ATOM 1602 N N . VAL A 1 215 ? 16.249 -1.749 0.584 1.00 96.88 215 VAL A N 1
ATOM 1603 C CA . VAL A 1 215 ? 16.316 -0.439 1.249 1.00 96.88 215 VAL A CA 1
ATOM 1604 C C . VAL A 1 215 ? 15.090 0.400 0.892 1.00 96.88 215 VAL A C 1
ATOM 1606 O O . VAL A 1 215 ? 14.460 0.957 1.791 1.00 96.88 215 VAL A O 1
ATOM 1609 N N . PHE A 1 216 ? 14.713 0.452 -0.389 1.00 95.81 216 PHE A N 1
ATOM 1610 C CA . PHE A 1 216 ? 13.494 1.121 -0.843 1.00 95.81 216 PHE A CA 1
ATOM 1611 C C . PHE A 1 216 ? 12.258 0.560 -0.129 1.00 95.81 216 PHE A C 1
ATOM 1613 O O . PHE A 1 216 ? 11.491 1.319 0.469 1.00 95.81 216 PHE A O 1
ATOM 1620 N N . ALA A 1 217 ? 12.121 -0.765 -0.101 1.00 96.88 217 ALA A N 1
ATOM 1621 C CA . ALA A 1 217 ? 11.049 -1.462 0.588 1.00 96.88 217 ALA A CA 1
ATOM 1622 C C . ALA A 1 217 ? 10.973 -1.091 2.079 1.00 96.88 217 ALA A C 1
ATOM 1624 O O . ALA A 1 217 ? 9.918 -0.694 2.579 1.00 96.88 217 ALA A O 1
ATOM 1625 N N . GLY A 1 218 ? 12.104 -1.154 2.787 1.00 97.56 218 GLY A N 1
ATOM 1626 C CA . GLY A 1 218 ? 12.192 -0.802 4.204 1.00 97.56 218 GLY A CA 1
ATOM 1627 C C . GLY A 1 218 ? 11.802 0.651 4.480 1.00 97.56 218 GLY A C 1
ATOM 1628 O O . GLY A 1 218 ? 11.032 0.919 5.405 1.00 97.56 218 GLY A O 1
ATOM 1629 N N . VAL A 1 219 ? 12.269 1.591 3.652 1.00 97.38 219 VAL A N 1
ATOM 1630 C CA . VAL A 1 219 ? 11.909 3.013 3.763 1.00 97.38 219 VAL A CA 1
ATOM 1631 C C . VAL A 1 219 ? 10.405 3.205 3.584 1.00 97.38 219 VAL A C 1
ATOM 1633 O O . VAL A 1 219 ? 9.773 3.868 4.405 1.00 97.38 219 VAL A O 1
ATOM 1636 N N . VAL A 1 220 ? 9.810 2.598 2.556 1.00 97.12 220 VAL A N 1
ATOM 1637 C CA . VAL A 1 220 ? 8.371 2.713 2.289 1.00 97.12 220 VAL A CA 1
ATOM 1638 C C . VAL A 1 220 ? 7.533 2.108 3.415 1.00 97.12 220 VAL A C 1
ATOM 1640 O O . VAL A 1 220 ? 6.547 2.719 3.820 1.00 97.12 220 VAL A O 1
ATOM 1643 N N . ILE A 1 221 ? 7.924 0.956 3.967 1.00 97.50 221 ILE A N 1
ATOM 1644 C CA . ILE A 1 221 ? 7.225 0.336 5.104 1.00 97.50 221 ILE A CA 1
ATOM 1645 C C . ILE A 1 221 ? 7.217 1.279 6.313 1.00 97.50 221 ILE A C 1
ATOM 1647 O O . ILE A 1 221 ? 6.168 1.498 6.926 1.00 97.50 221 ILE A O 1
ATOM 1651 N N . VAL A 1 222 ? 8.367 1.880 6.637 1.00 97.44 222 VAL A N 1
ATOM 1652 C CA . VAL A 1 222 ? 8.481 2.836 7.747 1.00 97.44 222 VAL A CA 1
ATOM 1653 C C . VAL A 1 222 ? 7.648 4.091 7.477 1.00 97.44 222 VAL A C 1
ATOM 1655 O O . VAL A 1 222 ? 6.899 4.523 8.354 1.00 97.44 222 VAL A O 1
ATOM 1658 N N . LEU A 1 223 ? 7.711 4.652 6.266 1.00 95.69 223 LEU A N 1
ATOM 1659 C CA . LEU A 1 223 ? 6.885 5.798 5.867 1.00 95.69 223 LEU A CA 1
ATOM 1660 C C . LEU A 1 223 ? 5.387 5.475 5.926 1.00 95.69 223 LEU A C 1
ATOM 1662 O O . LEU A 1 223 ? 4.602 6.301 6.390 1.00 95.69 223 LEU A O 1
ATOM 1666 N N . GLY A 1 224 ? 4.996 4.265 5.526 1.00 95.19 224 GLY A N 1
ATOM 1667 C CA . GLY A 1 224 ? 3.637 3.750 5.636 1.00 95.19 224 GLY A CA 1
ATOM 1668 C C . GLY A 1 224 ? 3.148 3.742 7.082 1.00 95.19 224 GLY A C 1
ATOM 1669 O O . GLY A 1 224 ? 2.104 4.320 7.388 1.00 95.19 224 GLY A O 1
ATOM 1670 N N . ALA A 1 225 ? 3.936 3.164 7.992 1.00 95.12 225 ALA A N 1
ATOM 1671 C CA . ALA A 1 225 ? 3.623 3.122 9.420 1.00 95.12 225 ALA A CA 1
ATOM 1672 C C . ALA A 1 225 ? 3.565 4.526 10.056 1.00 95.12 225 ALA A C 1
ATOM 1674 O O . ALA A 1 225 ? 2.668 4.807 10.856 1.00 95.12 225 ALA A O 1
ATOM 1675 N N . ILE A 1 226 ? 4.462 5.438 9.658 1.00 93.56 226 ILE A N 1
ATOM 1676 C CA . ILE A 1 226 ? 4.402 6.856 10.047 1.00 93.56 226 ILE A CA 1
ATOM 1677 C C . ILE A 1 226 ? 3.098 7.487 9.547 1.00 93.56 226 ILE A C 1
ATOM 1679 O O . ILE A 1 226 ? 2.406 8.148 10.320 1.00 93.56 226 ILE A O 1
ATOM 1683 N N . GLY A 1 227 ? 2.724 7.262 8.286 1.00 91.88 227 GLY A N 1
ATOM 1684 C CA . GLY A 1 227 ? 1.481 7.771 7.708 1.00 91.88 227 GLY A CA 1
ATOM 1685 C C . GLY A 1 227 ? 0.243 7.317 8.485 1.00 91.88 227 GLY A C 1
ATOM 1686 O O . GLY A 1 227 ? -0.623 8.136 8.796 1.00 91.88 227 GLY A O 1
ATOM 1687 N N . VAL A 1 228 ? 0.199 6.044 8.891 1.00 92.31 228 VAL A N 1
ATOM 1688 C CA . VAL A 1 228 ? -0.873 5.506 9.743 1.00 92.31 228 VAL A CA 1
ATOM 1689 C C . VAL A 1 228 ? -0.898 6.203 11.105 1.00 92.31 228 VAL A C 1
ATOM 1691 O O . VAL A 1 228 ? -1.967 6.634 11.546 1.00 92.31 228 VAL A O 1
ATOM 1694 N N . TYR A 1 229 ? 0.258 6.373 11.759 1.00 91.44 229 TYR A N 1
ATOM 1695 C CA . TYR A 1 229 ? 0.342 7.074 13.045 1.00 91.44 229 TYR A CA 1
ATOM 1696 C C . TYR A 1 229 ? -0.184 8.513 12.939 1.00 91.44 229 TYR A C 1
ATOM 1698 O O . TYR A 1 229 ? -1.021 8.945 13.736 1.00 91.44 229 TYR A O 1
ATOM 1706 N N . LEU A 1 230 ? 0.249 9.253 11.915 1.00 87.75 230 LEU A N 1
ATOM 1707 C CA . LEU A 1 230 ? -0.200 10.625 11.683 1.00 87.75 230 LEU A CA 1
ATOM 1708 C C . LEU A 1 230 ? -1.713 10.689 11.419 1.00 87.75 230 LEU A C 1
ATOM 1710 O O . LEU A 1 230 ? -2.400 11.537 11.993 1.00 87.75 230 LEU A O 1
ATOM 1714 N N . GLY A 1 231 ? -2.253 9.769 10.616 1.00 84.62 231 GLY A N 1
ATOM 1715 C CA . GLY A 1 231 ? -3.687 9.685 10.337 1.00 84.62 231 GLY A CA 1
ATOM 1716 C C . GLY A 1 231 ? -4.524 9.362 11.577 1.00 84.62 231 GLY A C 1
ATOM 1717 O O . GLY A 1 231 ? -5.570 9.975 11.795 1.00 84.62 231 GLY A O 1
ATOM 1718 N N . ARG A 1 232 ? -4.055 8.443 12.431 1.00 84.44 232 ARG A N 1
ATOM 1719 C CA . ARG A 1 232 ? -4.798 7.970 13.609 1.00 84.44 232 ARG A CA 1
ATOM 1720 C C . ARG A 1 232 ? -4.752 8.954 14.780 1.00 84.44 232 ARG A C 1
ATOM 1722 O O . ARG A 1 232 ? -5.796 9.238 15.370 1.00 84.44 232 ARG A O 1
ATOM 1729 N N . TYR A 1 233 ? -3.565 9.470 15.102 1.00 81.75 233 TYR A N 1
ATOM 1730 C CA . TYR A 1 233 ? -3.331 10.265 16.311 1.00 81.75 233 TYR A CA 1
ATOM 1731 C C . TYR A 1 233 ? -3.384 11.772 16.060 1.00 81.75 233 TYR A C 1
ATOM 1733 O O . TYR A 1 233 ? -3.939 12.500 16.880 1.00 81.75 233 TYR A O 1
ATOM 1741 N N . LEU A 1 234 ? -2.843 12.255 14.935 1.00 80.06 234 LEU A N 1
ATOM 1742 C CA . LEU A 1 234 ? -2.845 13.689 14.624 1.00 80.06 234 LEU A CA 1
ATOM 1743 C C . LEU A 1 234 ? -4.054 14.120 13.791 1.00 80.06 234 LEU A C 1
ATOM 1745 O O . LEU A 1 234 ? -4.397 15.304 13.842 1.00 80.06 234 LEU A O 1
ATOM 1749 N N . ARG A 1 235 ? -4.700 13.196 13.058 1.00 79.00 235 ARG A N 1
ATOM 1750 C CA . ARG A 1 235 ? -5.894 13.439 12.222 1.00 79.00 235 ARG A CA 1
ATOM 1751 C C . ARG A 1 235 ? -5.767 14.744 11.429 1.00 79.00 235 ARG A C 1
ATOM 1753 O O . ARG A 1 235 ? -6.469 15.722 11.698 1.00 79.00 235 ARG A O 1
ATOM 1760 N N . PHE A 1 236 ? -4.782 14.806 10.534 1.00 69.50 236 PHE A N 1
ATOM 1761 C CA . PHE A 1 236 ? -4.590 15.982 9.686 1.00 69.50 236 PHE A CA 1
ATOM 1762 C C . PHE A 1 236 ? -5.775 16.159 8.738 1.00 69.50 236 PHE A C 1
ATOM 1764 O O . PHE A 1 236 ? -6.206 15.210 8.088 1.00 69.50 236 PHE A O 1
ATOM 1771 N N . ASN A 1 237 ? -6.289 17.383 8.654 1.00 64.69 237 ASN A N 1
ATOM 1772 C CA . ASN A 1 237 ? -7.340 17.743 7.710 1.00 64.69 237 ASN A CA 1
ATOM 1773 C C . ASN A 1 237 ? -6.738 18.365 6.443 1.00 64.69 237 ASN A C 1
ATOM 1775 O O . ASN A 1 237 ? -5.642 18.922 6.463 1.00 64.69 237 ASN A O 1
ATOM 1779 N N . SER A 1 238 ? -7.502 18.392 5.348 1.00 55.62 238 SER A N 1
ATOM 1780 C CA . SER A 1 238 ? -7.116 19.042 4.079 1.00 55.62 238 SER A CA 1
ATOM 1781 C C . SER A 1 238 ? -6.820 20.548 4.221 1.00 55.62 238 SER A C 1
ATOM 1783 O O . SER A 1 238 ? -6.234 21.171 3.336 1.00 55.62 238 SER A O 1
ATOM 1785 N N . TRP A 1 239 ? -7.255 21.162 5.324 1.00 60.72 239 TRP A N 1
ATOM 1786 C CA . TRP A 1 239 ? -6.954 22.549 5.682 1.00 60.72 239 TRP A CA 1
ATOM 1787 C C . TRP A 1 239 ? -5.557 22.724 6.302 1.00 60.72 239 TRP A C 1
ATOM 1789 O O . TRP A 1 239 ? -4.929 23.763 6.092 1.00 60.72 239 TRP A O 1
ATOM 1799 N N . ASP A 1 240 ? -5.045 21.701 6.996 1.00 65.44 240 ASP A N 1
ATOM 1800 C CA . ASP A 1 240 ? -3.725 21.723 7.641 1.00 65.44 240 ASP A CA 1
ATOM 1801 C C . ASP A 1 240 ? -2.602 21.727 6.592 1.00 65.44 240 ASP A C 1
ATOM 1803 O O . ASP A 1 240 ? -1.606 22.429 6.748 1.00 65.44 240 ASP A O 1
ATOM 1807 N N . VAL A 1 241 ? -2.804 21.032 5.465 1.00 67.75 241 VAL A N 1
ATOM 1808 C CA . VAL A 1 241 ? -1.863 21.013 4.327 1.00 67.75 241 VAL A CA 1
ATOM 1809 C C . VAL A 1 241 ? -1.723 22.397 3.680 1.00 67.75 241 VAL A C 1
ATOM 1811 O O . VAL A 1 241 ? -0.646 22.765 3.222 1.00 67.75 241 VAL A O 1
ATOM 1814 N N . ARG A 1 242 ? -2.792 23.207 3.694 1.00 74.81 242 ARG A N 1
ATOM 1815 C CA . ARG A 1 242 ? -2.771 24.592 3.191 1.00 74.81 242 ARG A CA 1
ATOM 1816 C C . ARG A 1 242 ? -2.097 25.579 4.152 1.00 74.81 242 ARG A C 1
ATOM 1818 O O . ARG A 1 242 ? -1.785 26.691 3.744 1.00 74.81 242 ARG A O 1
ATOM 1825 N N . HIS A 1 243 ? -1.849 25.178 5.402 1.00 76.38 243 HIS A N 1
ATOM 1826 C CA . HIS A 1 243 ? -1.248 26.014 6.444 1.00 76.38 243 HIS A CA 1
ATOM 1827 C C . HIS A 1 243 ? -0.040 25.302 7.082 1.00 76.38 243 HIS A C 1
ATOM 1829 O O . HIS A 1 243 ? -0.123 24.841 8.228 1.00 76.38 243 HIS A O 1
ATOM 1835 N N . PRO A 1 244 ? 1.118 25.244 6.391 1.00 74.81 244 PRO A N 1
ATOM 1836 C CA . PRO A 1 244 ? 2.266 24.428 6.804 1.00 74.81 244 PRO A CA 1
ATOM 1837 C C . PRO A 1 244 ? 2.803 24.783 8.201 1.00 74.81 244 PRO A C 1
ATOM 1839 O O . PRO A 1 244 ? 3.173 23.897 8.973 1.00 74.81 244 PRO A O 1
ATOM 1842 N N . PHE A 1 245 ? 2.769 26.063 8.590 1.00 77.31 245 PHE A N 1
ATOM 1843 C CA . PHE A 1 245 ? 3.162 26.492 9.938 1.00 77.31 245 PHE A CA 1
ATOM 1844 C C . PHE A 1 245 ? 2.208 25.993 11.037 1.00 77.31 245 PHE A C 1
ATOM 1846 O O . PHE A 1 245 ? 2.653 25.691 12.147 1.00 77.31 245 PHE A O 1
ATOM 1853 N N . GLY A 1 246 ? 0.908 25.885 10.744 1.00 73.56 246 GLY A N 1
ATOM 1854 C CA . GLY A 1 246 ? -0.089 25.320 11.657 1.00 73.56 246 GLY A CA 1
ATOM 1855 C C . GLY A 1 246 ? 0.090 23.812 11.825 1.00 73.56 246 GLY A C 1
ATOM 1856 O O . GLY A 1 246 ? 0.101 23.312 12.952 1.00 73.56 246 GLY A O 1
ATOM 1857 N N . MET A 1 247 ? 0.349 23.109 10.719 1.00 76.25 247 MET A N 1
ATOM 1858 C CA . MET A 1 247 ? 0.657 21.676 10.714 1.00 76.25 247 MET A CA 1
ATOM 1859 C C . MET A 1 247 ? 1.911 21.360 11.541 1.00 76.25 247 MET A C 1
ATOM 1861 O O . MET A 1 247 ? 1.877 20.487 12.410 1.00 76.25 247 MET A O 1
ATOM 1865 N N . LEU A 1 248 ? 2.997 22.117 11.342 1.00 79.44 248 LEU A N 1
ATOM 1866 C CA . LEU A 1 248 ? 4.242 21.925 12.087 1.00 79.44 248 LEU A CA 1
ATOM 1867 C C . LEU A 1 248 ? 4.069 22.222 13.582 1.00 79.44 248 LEU A C 1
ATOM 1869 O O . LEU A 1 248 ? 4.644 21.536 14.426 1.00 79.44 248 LEU A O 1
ATOM 1873 N N . ARG A 1 249 ? 3.240 23.211 13.937 1.00 80.25 249 ARG A N 1
ATOM 1874 C CA . ARG A 1 249 ? 2.920 23.509 15.339 1.00 80.25 249 ARG A CA 1
ATOM 1875 C C . ARG A 1 249 ? 2.136 22.376 15.994 1.00 80.25 249 ARG A C 1
ATOM 1877 O O . ARG A 1 249 ? 2.464 22.002 17.118 1.00 80.25 249 ARG A O 1
ATOM 1884 N N . LYS A 1 250 ? 1.154 21.797 15.298 1.00 80.19 250 LYS A N 1
ATOM 1885 C CA . LYS A 1 250 ? 0.399 20.619 15.761 1.00 80.19 250 LYS A CA 1
ATOM 1886 C C . LYS A 1 250 ? 1.324 19.415 15.969 1.00 80.19 250 LYS A C 1
ATOM 1888 O O . LYS A 1 250 ? 1.268 18.765 17.007 1.00 80.19 250 LYS A O 1
ATOM 1893 N N . LEU A 1 251 ? 2.250 19.187 15.035 1.00 83.44 251 LEU A N 1
ATOM 1894 C CA . LEU A 1 251 ? 3.263 18.136 15.140 1.00 83.44 251 LEU A CA 1
ATOM 1895 C C . LEU A 1 251 ? 4.189 18.353 16.347 1.00 83.44 251 LEU A C 1
ATOM 1897 O O . LEU A 1 251 ? 4.366 17.459 17.172 1.00 83.44 251 LEU A O 1
ATOM 1901 N N . ARG A 1 252 ? 4.737 19.565 16.492 1.00 83.38 252 ARG A N 1
ATOM 1902 C CA . ARG A 1 252 ? 5.650 19.914 17.588 1.00 83.38 252 ARG A CA 1
ATOM 1903 C C . ARG A 1 252 ? 4.968 19.842 18.950 1.00 83.38 252 ARG A C 1
ATOM 1905 O O . ARG A 1 252 ? 5.568 19.342 19.890 1.00 83.38 252 ARG A O 1
ATOM 1912 N N . THR A 1 253 ? 3.740 20.339 19.069 1.00 82.25 253 THR A N 1
ATOM 1913 C CA . THR A 1 253 ? 2.984 20.294 20.333 1.00 82.25 253 THR A CA 1
ATOM 1914 C C . THR A 1 253 ? 2.651 18.864 20.743 1.00 82.25 253 THR A C 1
ATOM 1916 O O . THR A 1 253 ? 2.774 18.547 21.922 1.00 82.25 253 THR A O 1
ATOM 1919 N N . HIS A 1 254 ? 2.328 17.986 19.788 1.00 82.19 254 HIS A N 1
ATOM 1920 C CA . HIS A 1 254 ? 2.113 16.560 20.051 1.00 82.19 254 HIS A CA 1
ATOM 1921 C C . HIS A 1 254 ? 3.376 15.873 20.578 1.00 82.19 254 HIS A C 1
ATOM 1923 O O . HIS A 1 254 ? 3.336 15.212 21.610 1.00 82.19 254 HIS A O 1
ATOM 1929 N N . PHE A 1 255 ? 4.520 16.072 19.917 1.00 85.25 255 PHE A N 1
ATOM 1930 C CA . PHE A 1 255 ? 5.785 15.454 20.334 1.00 85.25 255 PHE A CA 1
ATOM 1931 C C . PHE A 1 255 ? 6.452 16.123 21.542 1.00 85.25 255 PHE A C 1
ATOM 1933 O O . PHE A 1 255 ? 7.295 15.505 22.187 1.00 85.25 255 PHE A O 1
ATOM 1940 N N . ALA A 1 256 ? 6.066 17.354 21.880 1.00 84.00 256 ALA A N 1
ATOM 1941 C CA . ALA A 1 256 ? 6.504 18.021 23.104 1.00 84.00 256 ALA A CA 1
ATOM 1942 C C . ALA A 1 256 ? 5.857 17.424 24.367 1.00 84.00 256 ALA A C 1
ATOM 1944 O O . ALA A 1 256 ? 6.372 17.620 25.468 1.00 84.00 256 ALA A O 1
ATOM 1945 N N . GLN A 1 257 ? 4.746 16.691 24.232 1.00 85.62 257 GLN A N 1
ATOM 1946 C CA . GLN A 1 257 ? 4.154 15.961 25.349 1.00 85.62 257 GLN A CA 1
ATOM 1947 C C . GLN A 1 257 ? 5.053 14.787 25.751 1.00 85.62 257 GLN A C 1
ATOM 1949 O O . GLN A 1 257 ? 5.483 13.984 24.917 1.00 85.62 257 GLN A O 1
ATOM 1954 N N . ARG A 1 258 ? 5.318 14.661 27.057 1.00 82.56 258 ARG A N 1
ATOM 1955 C CA . ARG A 1 258 ? 6.114 13.555 27.605 1.00 82.56 258 ARG A CA 1
ATOM 1956 C C . ARG A 1 258 ? 5.495 12.211 27.208 1.00 82.56 258 ARG A C 1
ATOM 1958 O O . ARG A 1 258 ? 4.298 12.006 27.363 1.00 82.56 258 ARG A O 1
ATOM 1965 N N . GLY A 1 259 ? 6.322 11.304 26.689 1.00 85.00 259 GLY A N 1
ATOM 1966 C CA . GLY A 1 259 ? 5.920 9.944 26.311 1.00 85.00 259 GLY A CA 1
ATOM 1967 C C . GLY A 1 259 ? 5.352 9.785 24.895 1.00 85.00 259 GLY A C 1
ATOM 1968 O O . GLY A 1 259 ? 5.433 8.687 24.353 1.00 85.00 259 GLY A O 1
ATOM 1969 N N . LYS A 1 260 ? 4.876 10.850 24.229 1.00 87.81 260 LYS A N 1
ATOM 1970 C CA . LYS A 1 260 ? 4.274 10.735 22.883 1.00 87.81 260 LYS A CA 1
ATOM 1971 C C . LYS A 1 260 ? 5.262 10.382 21.778 1.00 87.81 260 LYS A C 1
ATOM 1973 O O . LYS A 1 260 ? 4.894 9.693 20.831 1.00 87.81 260 LYS A O 1
ATOM 1978 N N . ALA A 1 261 ? 6.518 10.803 21.907 1.00 87.62 261 ALA A N 1
ATOM 1979 C CA . ALA A 1 261 ? 7.577 10.374 20.995 1.00 87.62 261 ALA A CA 1
ATOM 1980 C C . ALA A 1 261 ? 7.862 8.867 21.116 1.00 87.62 261 ALA A C 1
ATOM 1982 O O . ALA A 1 261 ? 8.034 8.194 20.103 1.00 87.62 261 ALA A O 1
ATOM 1983 N N . LEU A 1 262 ? 7.850 8.331 22.341 1.00 90.31 262 LEU A N 1
ATOM 1984 C CA . LEU A 1 262 ? 8.069 6.906 22.588 1.00 90.31 262 LEU A CA 1
ATOM 1985 C C . LEU A 1 262 ? 6.878 6.065 22.112 1.00 90.31 262 LEU A C 1
ATOM 1987 O O . LEU A 1 262 ? 7.080 5.031 21.485 1.00 90.31 262 LEU A O 1
ATOM 1991 N N . GLU A 1 263 ? 5.650 6.536 22.348 1.00 89.69 263 GLU A N 1
ATOM 1992 C CA . GLU A 1 263 ? 4.426 5.911 21.831 1.00 89.69 263 GLU A CA 1
ATOM 1993 C C . GLU A 1 263 ? 4.434 5.866 20.295 1.00 89.69 263 GLU A C 1
ATOM 1995 O O . GLU A 1 263 ? 4.182 4.814 19.712 1.00 89.69 263 GLU A O 1
ATOM 2000 N N . ALA A 1 264 ? 4.805 6.972 19.637 1.00 91.50 264 ALA A N 1
ATOM 2001 C CA . ALA A 1 264 ? 4.947 7.019 18.184 1.00 91.50 264 ALA A CA 1
ATOM 2002 C C . ALA A 1 264 ? 5.993 6.031 17.672 1.00 91.50 264 ALA A C 1
ATOM 2004 O O . ALA A 1 264 ? 5.738 5.299 16.720 1.00 91.50 264 ALA A O 1
ATOM 2005 N N . PHE A 1 265 ? 7.162 5.997 18.312 1.00 93.62 265 PHE A N 1
ATOM 2006 C CA . PHE A 1 265 ? 8.231 5.081 17.942 1.00 93.62 265 PHE A CA 1
ATOM 2007 C C . PHE A 1 265 ? 7.797 3.620 18.099 1.00 93.62 265 PHE A C 1
ATOM 2009 O O . PHE A 1 265 ? 7.956 2.839 17.165 1.00 93.62 265 PHE A O 1
ATOM 2016 N N . GLY A 1 266 ? 7.190 3.260 19.234 1.00 95.00 266 GLY A N 1
ATOM 2017 C CA . GLY A 1 266 ? 6.666 1.914 19.471 1.00 95.00 266 GLY A CA 1
ATOM 2018 C C . GLY A 1 266 ? 5.585 1.523 18.462 1.00 95.00 266 GLY A C 1
ATOM 2019 O O . GLY A 1 266 ? 5.609 0.414 17.928 1.00 95.00 266 GLY A O 1
ATOM 2020 N N . PHE A 1 267 ? 4.680 2.446 18.132 1.00 93.69 267 PHE A N 1
ATOM 2021 C CA . PHE A 1 267 ? 3.658 2.232 17.110 1.00 93.69 267 PHE A CA 1
ATOM 2022 C C . PHE A 1 267 ? 4.276 1.981 15.728 1.00 93.69 267 PHE A C 1
ATOM 2024 O O . PHE A 1 267 ? 3.944 0.992 15.075 1.00 93.69 267 PHE A O 1
ATOM 2031 N N . VAL A 1 268 ? 5.191 2.851 15.288 1.00 95.88 268 VAL A N 1
ATOM 2032 C CA . VAL A 1 268 ? 5.847 2.739 13.977 1.00 95.88 268 VAL A CA 1
ATOM 2033 C C . VAL A 1 268 ? 6.665 1.457 13.895 1.00 95.88 268 VAL A C 1
ATOM 2035 O O . VAL A 1 268 ? 6.538 0.729 12.918 1.00 95.88 268 VAL A O 1
ATOM 2038 N N . LEU A 1 269 ? 7.452 1.146 14.928 1.00 96.88 269 LEU A N 1
ATOM 2039 C CA . LEU A 1 269 ? 8.292 -0.048 14.966 1.00 96.88 269 LEU A CA 1
ATOM 2040 C C . LEU A 1 269 ? 7.455 -1.327 14.876 1.00 96.88 269 LEU A C 1
ATOM 2042 O O . LEU A 1 269 ? 7.744 -2.188 14.052 1.00 96.88 269 LEU A O 1
ATOM 2046 N N . THR A 1 270 ? 6.401 -1.445 15.685 1.00 95.81 270 THR A N 1
ATOM 2047 C CA . THR A 1 270 ? 5.550 -2.648 15.705 1.00 95.81 270 THR A CA 1
ATOM 2048 C C . THR A 1 270 ? 4.833 -2.874 14.377 1.00 95.81 270 THR A C 1
ATOM 2050 O O . THR A 1 270 ? 4.843 -3.993 13.865 1.00 95.81 270 THR A O 1
ATOM 2053 N N . HIS A 1 271 ? 4.270 -1.823 13.772 1.00 94.38 271 HIS A N 1
ATOM 2054 C CA . HIS A 1 271 ? 3.592 -1.935 12.478 1.00 94.38 271 HIS A CA 1
ATOM 2055 C C . HIS A 1 271 ? 4.578 -2.179 11.333 1.00 94.38 271 HIS A C 1
ATOM 2057 O O . HIS A 1 271 ? 4.305 -3.005 10.465 1.00 94.38 271 HIS A O 1
ATOM 2063 N N . ALA A 1 272 ? 5.734 -1.511 11.339 1.00 96.94 272 ALA A N 1
ATOM 2064 C CA . ALA A 1 272 ? 6.764 -1.721 10.329 1.00 96.94 272 ALA A CA 1
ATOM 2065 C C . ALA A 1 272 ? 7.308 -3.156 10.373 1.00 96.94 272 ALA A C 1
ATOM 2067 O O . ALA A 1 272 ? 7.404 -3.801 9.333 1.00 96.94 272 ALA A O 1
ATOM 2068 N N . VAL A 1 273 ? 7.595 -3.684 11.569 1.00 97.62 273 VAL A N 1
ATOM 2069 C CA . VAL A 1 273 ? 8.043 -5.074 11.746 1.00 97.62 273 VAL A CA 1
ATOM 2070 C C . VAL A 1 273 ? 6.966 -6.056 11.293 1.00 97.62 273 VAL A C 1
ATOM 2072 O O . VAL A 1 273 ? 7.283 -6.987 10.560 1.00 97.62 273 VAL A O 1
ATOM 2075 N N . LEU A 1 274 ? 5.699 -5.840 11.661 1.00 96.06 274 LEU A N 1
ATOM 2076 C CA . LEU A 1 274 ? 4.591 -6.691 11.220 1.00 96.06 274 LEU A CA 1
ATOM 2077 C C . LEU A 1 274 ? 4.503 -6.760 9.689 1.00 96.06 274 LEU A C 1
ATOM 2079 O O . LEU A 1 274 ? 4.469 -7.853 9.128 1.00 96.06 274 LEU A O 1
ATOM 2083 N N . ILE A 1 275 ? 4.497 -5.607 9.012 1.00 96.81 275 ILE A N 1
ATOM 2084 C CA . ILE A 1 275 ? 4.435 -5.566 7.547 1.00 96.81 275 ILE A CA 1
ATOM 2085 C C . ILE A 1 275 ? 5.682 -6.200 6.931 1.00 96.81 275 ILE A C 1
ATOM 2087 O O . ILE A 1 275 ? 5.544 -6.987 6.003 1.00 96.81 275 ILE A O 1
ATOM 2091 N N . ALA A 1 276 ? 6.879 -5.930 7.457 1.00 97.44 276 ALA A N 1
ATOM 2092 C CA . ALA A 1 276 ? 8.116 -6.520 6.949 1.00 97.44 276 ALA A CA 1
ATOM 2093 C C . ALA A 1 276 ? 8.122 -8.055 7.061 1.00 97.44 276 ALA A C 1
ATOM 2095 O O . ALA A 1 276 ? 8.480 -8.735 6.100 1.00 97.44 276 ALA A O 1
ATOM 2096 N N . LEU A 1 277 ? 7.675 -8.604 8.197 1.00 97.62 277 LEU A N 1
ATOM 2097 C CA . LEU A 1 277 ? 7.599 -10.052 8.425 1.00 97.62 277 LEU A CA 1
ATOM 2098 C C . LEU A 1 277 ? 6.639 -10.756 7.466 1.00 97.62 277 LEU A C 1
ATOM 2100 O O . LEU A 1 277 ? 6.875 -11.906 7.108 1.00 97.62 277 LEU A O 1
ATOM 2104 N N . VAL A 1 278 ? 5.572 -10.079 7.042 1.00 97.00 278 VAL A N 1
ATOM 2105 C CA . VAL A 1 278 ? 4.643 -10.611 6.039 1.00 97.00 278 VAL A CA 1
ATOM 2106 C C . VAL A 1 278 ? 5.190 -10.405 4.624 1.00 97.00 278 VAL A C 1
ATOM 2108 O O . VAL A 1 278 ? 5.130 -11.309 3.795 1.00 97.00 278 VAL A O 1
ATOM 2111 N N . TYR A 1 279 ? 5.739 -9.226 4.342 1.00 97.50 279 TYR A N 1
ATOM 2112 C CA . TYR A 1 279 ? 6.141 -8.813 3.004 1.00 97.50 279 TYR A CA 1
ATOM 2113 C C . TYR A 1 279 ? 7.346 -9.590 2.469 1.00 97.50 279 TYR A C 1
ATOM 2115 O O . TYR A 1 279 ? 7.272 -10.155 1.380 1.00 97.50 279 TYR A O 1
ATOM 2123 N N . VAL A 1 280 ? 8.437 -9.658 3.240 1.00 97.06 280 VAL A N 1
ATOM 2124 C CA . VAL A 1 280 ? 9.708 -10.269 2.814 1.00 97.06 280 VAL A CA 1
ATOM 2125 C C . VAL A 1 280 ? 9.537 -11.708 2.304 1.00 97.06 280 VAL A C 1
ATOM 2127 O O . VAL A 1 280 ? 9.966 -11.977 1.180 1.00 97.06 280 VAL A O 1
ATOM 2130 N N .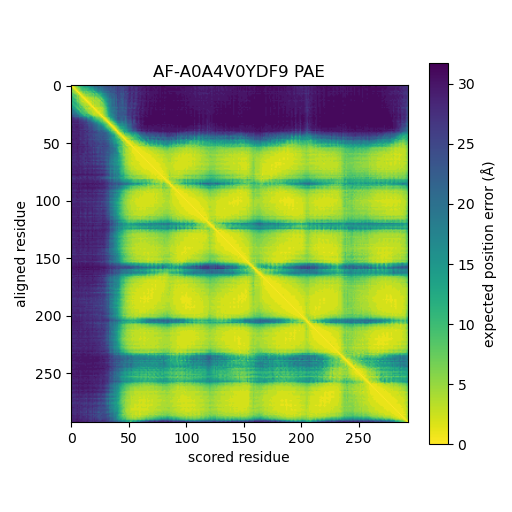 PRO A 1 281 ? 8.915 -12.647 3.050 1.00 96.69 281 PRO A N 1
ATOM 2131 C CA . PRO A 1 281 ? 8.771 -14.018 2.566 1.00 96.69 281 PRO A CA 1
ATOM 2132 C C . PRO A 1 281 ? 7.863 -14.107 1.337 1.00 96.69 281 PRO A C 1
ATOM 2134 O O . PRO A 1 281 ? 8.171 -14.859 0.416 1.00 96.69 281 PRO A O 1
ATOM 2137 N N . ILE A 1 282 ? 6.776 -13.329 1.283 1.00 95.31 282 ILE A N 1
ATOM 2138 C CA . ILE A 1 282 ? 5.859 -13.341 0.136 1.00 95.31 282 ILE A CA 1
ATOM 2139 C C . ILE A 1 282 ? 6.563 -12.821 -1.118 1.00 95.31 282 ILE A C 1
ATOM 2141 O O . ILE A 1 282 ? 6.453 -13.441 -2.174 1.00 95.31 282 ILE A O 1
ATOM 2145 N N . TYR A 1 283 ? 7.317 -11.726 -1.004 1.00 94.81 283 TYR A N 1
ATOM 2146 C CA . TYR A 1 283 ? 8.055 -11.156 -2.127 1.00 94.81 283 TYR A CA 1
ATOM 2147 C C . TYR A 1 283 ? 9.147 -12.104 -2.631 1.00 94.81 283 TYR A C 1
ATOM 2149 O O . TYR A 1 283 ? 9.255 -12.329 -3.833 1.00 94.81 283 TYR A O 1
ATOM 2157 N N . LEU A 1 284 ? 9.902 -12.740 -1.726 1.00 93.31 284 LEU A N 1
ATOM 2158 C CA . LEU A 1 284 ? 10.908 -13.743 -2.093 1.00 93.31 284 LEU A CA 1
ATOM 2159 C C . LEU A 1 284 ? 10.294 -14.944 -2.820 1.00 93.31 284 LEU A C 1
ATOM 2161 O O . LEU A 1 284 ? 10.814 -15.360 -3.855 1.00 93.31 284 LEU A O 1
ATOM 2165 N N . LEU A 1 285 ? 9.186 -15.485 -2.305 1.00 92.00 285 LEU A N 1
ATOM 2166 C CA . LEU A 1 285 ? 8.484 -16.606 -2.933 1.00 92.00 285 LEU A CA 1
ATOM 2167 C C . LEU A 1 285 ? 7.933 -16.223 -4.308 1.00 92.00 285 LEU A C 1
ATOM 2169 O O . LEU A 1 285 ? 8.082 -16.987 -5.260 1.00 92.00 285 LEU A O 1
ATOM 2173 N N . ALA A 1 286 ? 7.339 -15.034 -4.432 1.00 89.50 286 ALA A N 1
ATOM 2174 C CA . ALA A 1 286 ? 6.846 -14.522 -5.705 1.00 89.50 286 ALA A CA 1
ATOM 2175 C C . ALA A 1 286 ? 7.988 -14.340 -6.716 1.00 89.50 286 ALA A C 1
ATOM 2177 O O . ALA A 1 286 ? 7.883 -14.805 -7.849 1.00 89.50 286 ALA A O 1
ATOM 2178 N N . TYR A 1 287 ? 9.104 -13.738 -6.297 1.00 88.00 287 TYR A N 1
ATOM 2179 C CA . TYR A 1 287 ? 10.279 -13.540 -7.142 1.00 88.00 287 TYR A CA 1
ATOM 2180 C C . TYR A 1 287 ? 10.866 -14.870 -7.633 1.00 88.00 287 TYR A C 1
ATOM 2182 O O . TYR A 1 287 ? 11.144 -15.031 -8.820 1.00 88.00 287 TYR A O 1
ATOM 2190 N N . GLN A 1 288 ? 11.007 -15.858 -6.745 1.00 86.12 288 GLN A N 1
ATOM 2191 C CA . GLN A 1 288 ? 11.479 -17.193 -7.120 1.00 86.12 288 GLN A CA 1
ATOM 2192 C C . GLN A 1 288 ? 10.518 -17.886 -8.087 1.00 86.12 288 GLN A C 1
ATOM 2194 O O . GLN A 1 288 ? 10.959 -18.458 -9.081 1.00 86.12 288 GLN A O 1
ATOM 2199 N N . ALA A 1 289 ? 9.211 -17.807 -7.836 1.00 84.19 289 ALA A N 1
ATOM 2200 C CA . ALA A 1 289 ? 8.213 -18.425 -8.699 1.00 84.19 289 ALA A CA 1
ATOM 2201 C C . ALA A 1 289 ? 8.170 -17.797 -10.104 1.00 84.19 289 ALA A C 1
ATOM 2203 O O . ALA A 1 289 ? 7.844 -18.490 -11.066 1.00 84.19 289 ALA A O 1
ATOM 2204 N N . LEU A 1 290 ? 8.533 -16.515 -10.226 1.00 80.31 290 LEU A N 1
ATOM 2205 C CA . LEU A 1 290 ? 8.657 -15.810 -11.503 1.00 80.31 290 LEU A CA 1
ATOM 2206 C C . LEU A 1 290 ? 9.994 -16.068 -12.218 1.00 80.31 290 LEU A C 1
ATOM 2208 O O . LEU A 1 290 ? 10.022 -16.014 -13.441 1.00 80.31 290 LEU A O 1
ATOM 2212 N N . ARG A 1 291 ? 11.087 -16.348 -11.490 1.00 73.25 291 ARG A N 1
ATOM 2213 C CA . ARG A 1 291 ? 12.432 -16.580 -12.065 1.00 73.25 291 ARG A CA 1
ATOM 2214 C C . ARG A 1 291 ? 12.717 -18.040 -12.436 1.00 73.25 291 ARG A C 1
ATOM 2216 O O . ARG A 1 291 ? 13.543 -18.292 -13.301 1.00 73.25 291 ARG A O 1
ATOM 2223 N N . VAL A 1 292 ? 12.100 -19.001 -11.744 1.00 58.00 292 VAL A N 1
ATOM 2224 C CA . VAL A 1 292 ? 12.298 -20.452 -11.972 1.00 58.00 292 VAL A CA 1
ATOM 2225 C C . VAL A 1 292 ? 11.423 -20.983 -13.127 1.00 58.00 292 VAL A C 1
ATOM 2227 O O . VAL A 1 292 ? 11.494 -22.163 -13.468 1.00 58.00 292 VAL A O 1
ATOM 2230 N N . GLY A 1 293 ? 10.592 -20.131 -13.733 1.00 44.81 293 GLY A N 1
ATOM 2231 C CA . GLY A 1 293 ? 9.936 -20.410 -15.011 1.00 44.81 293 GLY A CA 1
ATOM 2232 C C . GLY A 1 293 ? 10.875 -20.063 -16.146 1.00 44.81 293 GLY A C 1
ATOM 2233 O O . GLY A 1 293 ? 11.128 -20.967 -16.968 1.00 44.81 293 GLY A O 1
#

InterPro domains:
  IPR009793 Protein of unknown function DUF1361 [PF07099] (132-275)

Organism: NCBI:txid2509458

Radius of gyration: 29.44 Å; Cα contacts (8 Å, |Δi|>4): 195; chains: 1; bounding box: 52×107×74 Å

Sequence (293 aa):
MKIVARGQVTAAAERAVVTERERSEALHGGSNGTCDRCIPLNGCCAASAHYRGQVIIIAAFAAVVLLNVYAAVLIALRALVYRVPMYRPMLLNIVLSFVPVVVAVLGVVGLLAIGAVGAGADPPSGLGILLWVFLVVGTLAWVLFFPNAIYLITELNFSHRRDDDPVPLWFDIVQTLTLTLSGIANAVLSMGVVESMFTIVVFDASEGIPLASWVFAGVVIVLGAIGVYLGRYLRFNSWDVRHPFGMLRKLRTHFAQRGKALEAFGFVLTHAVLIALVYVPIYLLAYQALRVG

Foldseek 3Di:
DPPVVVVVVVVVVVVVVVVVVVVVCVVPVDPDDDPPDDPPPVVPVVVVLVVLLVVVLVVLVVVLVVLLVVLVVLLVCLCVVQVDDRPVVLNVLSVLLLVLVVLLVVLVVVLVVLVVQCPDPDRDPCSVVVNVVSLVVSVVVSLLSLLSLLLLLVCLPVPPPDPPRSDDPVSVVVSSVSSNVSSLSSNLSSLLSSLVVCPVPPHDVVPDRDPVSVVVSLVSLLSSQLSSCCCPPVVDDPVCVVPVVNVVVSVCVQVVDPCSVVVSVVSSVVSSVVSCVVNVVVSVVSSCSSVVD

Nearest PDB structures (foldseek):
  7udb-assembly1_B  TM=3.818E-01  e=8.925E+00  Rattus norvegicus
  8ejc-assembly1_R  TM=2.259E-01  e=2.642E+00  Homo sapiens
  6h2x-assembly1_A  TM=1.420E-01  e=2.892E+00  Escherichia coli K-12
  1wdz-assembly1_B  TM=2.657E-01  e=9.767E+00  Homo sapiens

Solvent-accessible surface area (backbone atoms only — not comparable to full-atom values): 16112 Å² total; per-residue (Å²): 144,77,70,73,71,59,60,58,56,52,56,54,51,52,51,53,51,52,54,51,49,55,52,49,45,73,74,64,69,81,79,86,80,78,99,80,75,82,71,88,53,70,63,60,56,51,51,55,17,52,52,52,37,52,51,51,54,51,50,54,52,49,50,44,52,50,36,45,51,49,30,54,47,44,54,50,46,49,23,65,76,58,68,43,85,70,66,65,70,59,58,49,48,55,57,46,14,43,44,24,35,54,48,34,51,52,48,51,54,50,51,52,53,52,48,56,52,57,69,42,98,78,49,66,99,54,53,68,60,52,50,53,50,50,52,54,54,48,48,52,54,29,60,69,36,37,14,41,4,55,38,34,54,65,55,64,75,65,76,78,74,53,98,80,54,81,63,59,69,72,55,56,51,54,42,45,52,38,38,25,51,28,13,49,43,30,37,44,52,23,47,50,50,47,47,48,51,51,42,58,74,77,42,70,72,86,83,56,87,55,70,67,49,56,51,51,50,52,51,51,41,45,52,25,27,46,45,33,50,43,53,72,76,65,55,76,50,85,66,36,74,77,35,60,72,59,41,51,48,55,52,50,58,51,53,67,38,87,62,43,53,57,53,50,48,52,52,27,50,55,49,25,51,53,51,47,70,56,35,53,60,52,48,52,52,52,52,48,58,54,66,77,68

Mean predicted aligned error: 11.85 Å

Secondary structure (DSSP, 8-state):
--SSHHHHHHHHHHHHHHHHHHHHHHHH--SSS------S-HHHHHHHHHHHHHHHHHHHHHHHHHHHHHHHHHHHHHHHHS-PPP-HHHHHHHHHHHHHHHHHHHHHHHHHHHHHHHTSSS--TTHHHHHHHHHHHHHHHHHHHTHHHHHHHHGGGG----TT--S-HHHHHHHHHHHHHHHHHHHHHHHHHHHHHHHHHHS-GGG-S-HHHHHHHHHHHHHHHHHHHIIIII---TTTTT-HHHHHHHHHHHHHSTTHHHHHHHHHHHHHHHHHHHHHHHHHHHHHHHH--

pLDDT: mean 81.12, std 17.71, r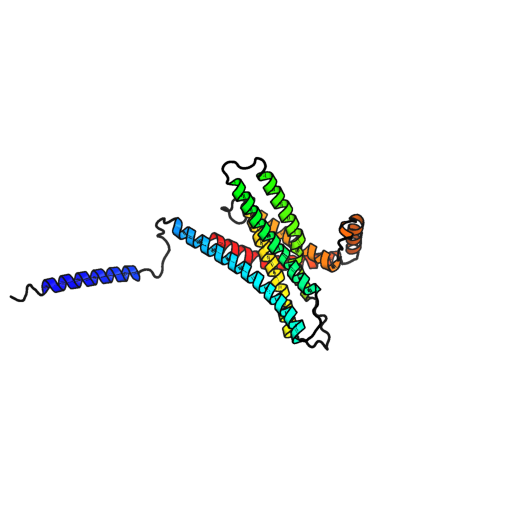ange [33.44, 97.62]